Protein 1BEC (pdb70)

B-factor: mean 23.89, std 14.7, range [2.01, 88.19]

Solvent-accessible surface area: 12469 Å² total; per-residue (Å²): 76,14,72,11,69,46,121,29,40,1,9,58,64,38,30,142,4,64,0,23,0,78,5,115,47,120,46,87,24,0,0,0,4,23,66,21,119,86,112,42,59,68,10,0,14,15,0,102,12,61,66,50,53,66,152,13,100,44,26,130,56,17,123,19,47,5,91,38,43,83,48,0,8,0,31,0,70,133,0,56,75,83,11,54,12,54,0,48,0,0,0,8,13,30,109,48,39,119,108,98,13,113,82,7,66,4,1,64,1,13,6,7,112,46,15,129,32,7,63,37,11,138,17,28,38,104,114,40,51,62,98,153,76,122,107,173,86,40,13,25,4,28,0,51,0,101,20,0,19,1,56,1,16,75,28,23,1,71,23,81,62,60,76,35,145,98,41,45,61,58,38,137,115,17,58,74,77,65,85,112,15,46,27,11,14,0,65,1,42,39,73,67,112,68,22,56,54,74,202,9,33,0,63,0,31,0,56,6,46,17,36,43,114,96,17,192,35,48,172,80,48,125,87,36,110,59,123,59,33,44,15,94,32,155,10,45,87,135

Nearest PDB structures (foldseek):
  1bec-assembly1_A  TM=1.004E+00  e=8.742E-50  Mus musculus
  7r7z-assembly1_B  TM=9.079E-01  e=3.222E-35  Homo sapiens
  4grm-assembly2_D  TM=8.931E-01  e=2.586E-34  Homo sapiens
  8rym-assembly1_E  TM=8.560E-01  e=1.507E-33  Homo sapiens
  7na5-assembly1_E  TM=8.762E-01  e=2.843E-32  Mus musculus

Radius of gyration: 21.26 Å; Cα contacts (8 Å, |Δi|>4): 596; chains: 1; bounding box: 52×34×63 Å

CATH classification: 2.60.40.10 (+1 more: 2.60.40.10)

Sequence (238 aa):
AVTQSPRNKVAVTGGKVTLSCQQTNNHNNMYWYRQDTGHGLRLIHYSYGAGSTEKGDIPDGYKASRPSQEQFSLILELATPSQTSVYFCASGGGRGSYAEQFFGPGTRLTVLEDLRQVTPPKVSLFEPSKAEIANKQKATLVCLARGFFPDHVELSWWVNGKEVHSGVSTDPQAYKESNYSYCLSSRLRVSATFWHNPRNHFRCQVQFHGLSEEDKWPEGSPKPVTQNISAEAWGRAD

Structure (mmCIF, N/CA/C/O backbone):
data_1BEC
#
_entry.id   1BEC
#
_cell.length_a   100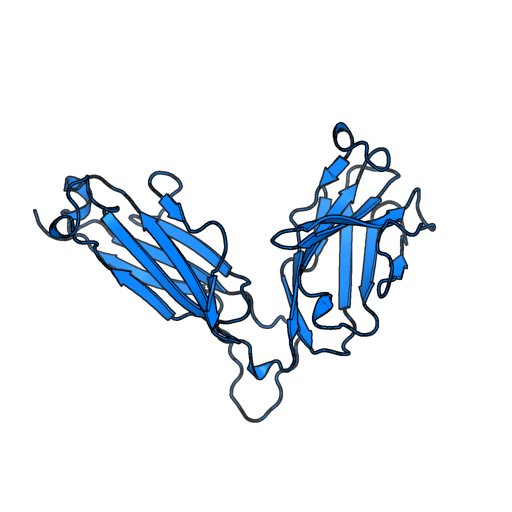.600
_cell.length_b   36.600
_cell.length_c   71.500
_cell.angle_alpha   90.00
_cell.angle_beta   113.40
_cell.angle_gamma   90.00
#
_symmetry.space_group_name_H-M   'C 1 2 1'
#
loop_
_entity.id
_entity.type
_entity.pdbx_description
1 polymer '14.3.D T CELL ANTIGEN RECEPTOR'
2 water water
#
loop_
_atom_site.group_PDB
_atom_site.id
_atom_site.type_symbol
_atom_site.label_atom_id
_atom_site.label_alt_id
_atom_site.label_comp_id
_atom_site.label_asym_id
_atom_site.label_entity_id
_atom_site.label_seq_id
_atom_site.pdbx_PDB_ins_code
_atom_site.Cartn_x
_atom_site.Cartn_y
_atom_site.Cartn_z
_atom_site.occupancy
_atom_site.B_iso_or_equiv
_atom_site.auth_seq_id
_atom_site.auth_comp_id
_atom_site.auth_asym_id
_atom_site.auth_atom_id
_atom_site.pdbx_PDB_model_num
ATOM 1 N N . ALA A 1 1 ? 45.404 14.871 32.677 1.00 18.23 3 ALA A N 1
ATOM 2 C CA . ALA A 1 1 ? 45.576 13.848 31.644 1.00 16.75 3 ALA A CA 1
ATOM 3 C C . ALA A 1 1 ? 46.261 12.605 32.203 1.00 14.92 3 ALA A C 1
ATOM 4 O O . ALA A 1 1 ? 46.920 12.627 33.243 1.00 18.02 3 ALA A O 1
ATOM 6 N N . VAL A 1 2 ? 46.087 11.550 31.440 1.00 16.44 4 VAL A N 1
ATOM 7 C CA . VAL A 1 2 ? 46.676 10.253 31.725 1.00 13.91 4 VAL A CA 1
ATOM 8 C C . VAL A 1 2 ? 47.288 9.835 30.386 1.00 16.82 4 VAL A C 1
ATOM 9 O O . VAL A 1 2 ? 46.554 9.836 29.408 1.00 18.55 4 VAL A O 1
ATOM 13 N N . THR A 1 3 ? 48.569 9.492 30.423 1.00 13.86 5 THR A N 1
ATOM 14 C CA . THR A 1 3 ? 49.309 9.062 29.266 1.00 16.49 5 THR A CA 1
ATOM 15 C C . THR A 1 3 ? 50.005 7.736 29.545 1.00 13.22 5 THR A C 1
ATOM 16 O O . THR A 1 3 ? 50.272 7.330 30.668 1.00 15.43 5 THR A O 1
ATOM 20 N N . GLN A 1 4 ? 50.242 7.007 28.474 1.00 13.04 6 GLN A N 1
ATOM 21 C CA . GLN A 1 4 ? 50.852 5.701 28.450 1.00 10.21 6 GLN A CA 1
ATOM 22 C C . GLN A 1 4 ? 51.967 5.654 27.415 1.00 9.38 6 GLN A C 1
ATOM 23 O O . GLN A 1 4 ? 51.813 6.215 26.330 1.00 12.19 6 GLN A O 1
ATOM 29 N N . SER A 1 5 ? 53.002 4.933 27.788 1.00 6.69 7 SER A N 1
ATOM 30 C CA . SER A 1 5 ? 54.176 4.745 26.950 1.00 9.98 7 SER A CA 1
ATOM 31 C C . SER A 1 5 ? 54.673 3.316 27.251 1.00 14.02 7 SER A C 1
ATOM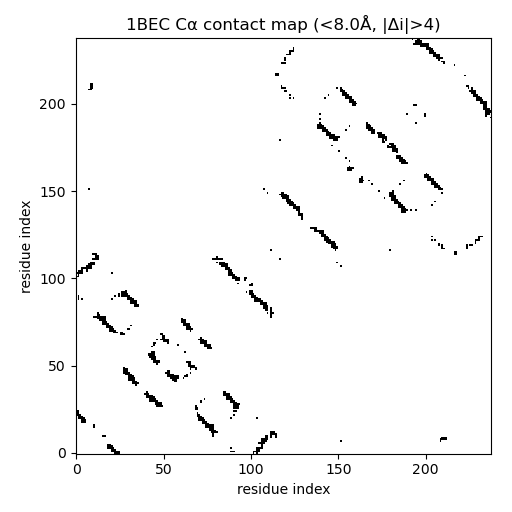 32 O O . SER A 1 5 ? 54.856 3.087 28.476 1.00 17.37 7 SER A O 1
ATOM 35 N N . PRO A 1 6 ? 54.863 2.514 26.221 1.00 15.21 8 PRO A N 1
ATOM 36 C CA . PRO A 1 6 ? 54.645 2.827 24.812 1.00 10.97 8 PRO A CA 1
ATOM 37 C C . PRO A 1 6 ? 53.167 2.698 24.515 1.00 12.98 8 PRO A C 1
ATOM 38 O O . PRO A 1 6 ? 52.450 2.289 25.436 1.00 14.29 8 PRO A O 1
ATOM 42 N N . ARG A 1 7 ? 52.696 3.048 23.347 1.00 14.30 9 ARG A N 1
ATOM 43 C CA . ARG A 1 7 ? 51.309 2.915 22.895 1.00 11.81 9 ARG A CA 1
ATOM 44 C C . ARG A 1 7 ? 51.183 1.576 22.201 1.00 13.27 9 ARG A C 1
ATOM 45 O O . ARG A 1 7 ? 50.098 0.983 22.188 1.00 12.24 9 ARG A O 1
ATOM 53 N N . ASN A 1 8 ? 52.286 1.072 21.663 1.00 10.80 10 ASN A N 1
ATOM 54 C CA . ASN A 1 8 ? 52.245 -0.232 20.967 1.00 11.81 10 ASN A CA 1
ATOM 55 C C . ASN A 1 8 ? 53.562 -0.944 21.141 1.00 9.64 10 ASN A C 1
ATOM 56 O O . ASN A 1 8 ? 54.532 -0.241 20.939 1.00 11.66 10 ASN A O 1
ATOM 61 N N . LYS A 1 9 ? 53.555 -2.217 21.400 1.00 7.30 11 LYS A N 1
ATOM 62 C CA . LYS A 1 9 ? 54.821 -2.922 21.612 1.00 8.07 11 LYS A CA 1
ATOM 63 C C . LYS A 1 9 ? 54.733 -4.385 21.264 1.00 8.62 11 LYS A C 1
ATOM 64 O O . LYS A 1 9 ? 53.756 -5.031 21.624 1.00 9.12 11 LYS A O 1
ATOM 70 N N . VAL A 1 10 ? 55.795 -4.842 20.594 1.00 11.97 12 VAL A N 1
ATOM 71 C CA . VAL A 1 10 ? 55.930 -6.242 20.303 1.00 12.26 12 VAL A CA 1
ATOM 72 C C . VAL A 1 10 ? 57.142 -6.662 21.150 1.00 13.46 12 VAL A C 1
ATOM 73 O O . VAL A 1 10 ? 58.117 -5.930 21.225 1.00 17.89 12 VAL A O 1
ATOM 77 N N . ALA A 1 11 ? 57.003 -7.776 21.812 1.00 14.38 13 ALA A N 1
ATOM 78 C CA . ALA A 1 11 ? 57.954 -8.458 22.668 1.00 10.73 13 ALA A CA 1
ATOM 79 C C . ALA A 1 11 ? 58.009 -9.943 22.303 1.00 10.90 13 ALA A C 1
ATOM 80 O O . ALA A 1 11 ? 57.066 -10.569 21.744 1.00 10.03 13 ALA A O 1
ATOM 82 N N . VAL A 1 12 ? 59.211 -10.530 22.549 1.00 9.83 14 VAL A N 1
ATOM 83 C CA . VAL A 1 12 ? 59.418 -11.922 22.273 1.00 7.62 14 VAL A CA 1
ATOM 84 C C . VAL A 1 12 ? 59.227 -12.614 23.615 1.00 10.15 14 VAL A C 1
ATOM 85 O O . VAL A 1 12 ? 59.601 -12.072 24.691 1.00 12.23 14 VAL A O 1
ATOM 89 N N . THR A 1 13 ? 58.642 -13.797 23.509 1.00 11.32 15 THR A N 1
ATOM 90 C CA . THR A 1 13 ? 58.443 -14.550 24.776 1.00 12.56 15 THR A CA 1
ATOM 91 C C . THR A 1 13 ? 59.716 -14.653 25.616 1.00 12.71 15 THR A C 1
ATOM 92 O O . THR A 1 13 ? 60.735 -15.051 25.026 1.00 11.29 15 THR A O 1
ATOM 96 N N . GLY A 1 14 ? 59.598 -14.371 26.901 1.00 11.72 16 GLY A N 1
ATOM 97 C CA . GLY A 1 14 ? 60.685 -14.463 27.853 1.00 7.70 16 GLY A CA 1
ATOM 98 C C . GLY A 1 14 ? 61.385 -13.153 28.068 1.00 11.58 16 GLY A C 1
ATOM 99 O O . GLY A 1 14 ? 62.172 -12.993 29.023 1.00 15.11 16 GLY A O 1
ATOM 100 N N . GLY A 1 15 ? 61.047 -12.177 27.207 1.00 12.18 17 GLY A N 1
ATOM 101 C CA . GLY A 1 15 ? 61.640 -10.839 27.346 1.00 10.63 17 GLY A CA 1
ATOM 102 C C . GLY A 1 15 ? 60.940 -10.064 28.479 1.00 12.18 17 GLY A C 1
ATOM 103 O O . GLY A 1 15 ? 59.891 -10.417 29.011 1.00 12.93 17 GLY A O 1
ATOM 104 N N . LYS A 1 16 ? 61.619 -8.994 28.830 1.00 11.23 18 LYS A N 1
ATOM 105 C CA . LYS A 1 16 ? 61.169 -8.071 29.891 1.00 11.17 18 LYS A CA 1
ATOM 106 C C . LYS A 1 16 ? 60.442 -6.913 29.225 1.00 11.82 18 LYS A C 1
ATOM 107 O O . LYS A 1 16 ? 60.836 -6.456 28.140 1.00 14.36 18 LYS A O 1
ATOM 113 N N . VAL A 1 17 ? 59.330 -6.482 29.804 1.00 11.00 19 VAL A N 1
ATOM 114 C CA . VAL A 1 17 ? 58.543 -5.363 29.261 1.00 12.92 19 VAL A CA 1
ATOM 115 C C . VAL A 1 17 ? 58.125 -4.435 30.397 1.00 9.87 19 VAL A C 1
ATOM 116 O O . VAL A 1 17 ? 57.705 -4.980 31.422 1.00 11.09 19 VAL A O 1
ATOM 120 N N . THR A 1 18 ? 58.293 -3.139 30.278 1.00 5.43 20 THR A N 1
ATOM 121 C CA . THR A 1 18 ? 57.856 -2.127 31.194 1.00 9.64 20 THR A CA 1
ATOM 122 C C . THR A 1 18 ? 56.857 -1.223 30.486 1.00 9.64 20 THR A C 1
ATOM 123 O O . THR A 1 18 ? 57.178 -0.727 29.421 1.00 12.10 20 THR A O 1
ATOM 127 N N . LEU A 1 19 ? 55.680 -1.049 31.081 1.00 8.56 21 LEU A N 1
ATOM 128 C CA . LEU A 1 19 ? 54.603 -0.149 30.596 1.00 8.66 21 LEU A CA 1
ATOM 129 C C . LEU A 1 19 ? 54.494 0.991 31.586 1.00 7.62 21 LEU A C 1
ATOM 130 O O . LEU A 1 19 ? 54.302 0.687 32.770 1.00 10.51 21 LEU A O 1
ATOM 135 N N . SER A 1 20 ? 54.665 2.235 31.194 1.00 8.36 22 SER A N 1
ATOM 136 C CA . SER A 1 20 ? 54.592 3.319 32.126 1.00 11.16 22 SER A CA 1
ATOM 137 C C . SER A 1 20 ? 53.303 4.140 31.877 1.00 13.09 22 SER A C 1
ATOM 138 O O . SER A 1 20 ? 52.926 4.152 30.711 1.00 20.15 22 SER A O 1
ATOM 141 N N . CYS A 1 21 ? 52.812 4.687 32.959 1.00 10.61 23 CYS A N 1
ATOM 142 C CA . CYS A 1 21 ? 51.602 5.499 32.955 1.00 6.47 23 CYS A CA 1
ATOM 143 C C . CYS A 1 21 ? 51.941 6.766 33.696 1.00 10.60 23 CYS A C 1
ATOM 144 O O . CYS A 1 21 ? 52.467 6.625 34.819 1.00 15.54 23 CYS A O 1
ATOM 147 N N . GLN A 1 22 ? 51.657 7.911 33.167 1.00 12.57 24 GLN A N 1
ATOM 148 C CA . GLN A 1 22 ? 51.926 9.189 33.828 1.00 9.43 24 GLN A CA 1
ATOM 149 C C . GLN A 1 22 ? 50.618 9.956 33.925 1.00 15.69 24 GLN A C 1
ATOM 150 O O . GLN A 1 22 ? 49.820 9.880 32.979 1.00 13.27 24 GLN A O 1
ATOM 156 N N . GLN A 1 23 ? 50.304 10.648 35.012 1.00 11.81 25 GLN A N 1
ATOM 157 C CA . GLN A 1 23 ? 49.052 11.426 35.054 1.00 14.12 25 GLN A CA 1
ATOM 158 C C . GLN A 1 23 ? 49.353 12.862 35.448 1.00 16.64 25 GLN A C 1
ATOM 159 O O . GLN A 1 23 ? 50.359 13.031 36.155 1.00 18.19 25 GLN A O 1
ATOM 165 N N . THR A 1 24 ? 48.578 13.831 35.096 1.00 18.76 26 THR A N 1
ATOM 166 C CA . THR A 1 24 ? 48.891 15.189 35.582 1.00 20.14 26 THR A CA 1
ATOM 167 C C . THR A 1 24 ? 47.746 15.573 36.503 1.00 21.73 26 THR A C 1
ATOM 168 O O . THR A 1 24 ? 47.678 16.760 36.751 1.00 27.77 26 THR A O 1
ATOM 172 N N . ASN A 1 25 ? 46.854 14.754 36.992 1.00 20.86 27 ASN A N 1
ATOM 173 C CA . ASN A 1 25 ? 45.705 15.050 37.814 1.00 15.94 27 ASN A CA 1
ATOM 174 C C . ASN A 1 25 ? 45.926 15.135 39.308 1.00 22.57 27 ASN A C 1
ATOM 175 O O . ASN A 1 25 ? 45.014 15.387 40.119 1.00 24.30 27 ASN A O 1
ATOM 180 N N . ASN A 1 26 ? 47.158 14.913 39.744 1.00 25.94 28 ASN A N 1
ATOM 181 C CA . ASN A 1 26 ? 47.503 14.934 41.155 1.00 22.21 28 ASN A CA 1
ATOM 182 C C . ASN A 1 26 ? 46.589 14.027 41.960 1.00 21.61 28 ASN A C 1
ATOM 183 O O . ASN A 1 26 ? 46.205 14.344 43.100 1.00 24.60 28 ASN A O 1
ATOM 188 N N . HIS A 1 27 ? 46.175 12.855 41.356 1.00 20.21 29 HIS A N 1
ATOM 189 C CA . HIS A 1 27 ? 45.329 11.870 42.013 1.00 14.99 29 HIS A CA 1
ATOM 190 C C . HIS A 1 27 ? 46.149 10.955 42.858 1.00 16.03 29 HIS A C 1
ATOM 191 O O . HIS A 1 27 ? 47.281 10.629 42.498 1.00 18.25 29 HIS A O 1
ATOM 198 N N . ASN A 1 28 ? 45.618 10.454 43.909 1.00 13.72 30 ASN A N 1
ATOM 199 C CA . ASN A 1 28 ? 46.344 9.500 44.758 1.00 14.04 30 ASN A CA 1
ATOM 200 C C . ASN A 1 28 ? 46.352 8.053 44.292 1.00 10.89 30 ASN A C 1
ATOM 201 O O . ASN A 1 28 ? 47.317 7.292 44.538 1.00 12.13 30 ASN A O 1
ATOM 206 N N . ASN A 1 29 ? 45.257 7.650 43.671 1.00 7.60 31 ASN A N 1
ATOM 207 C CA . ASN A 1 29 ? 45.108 6.296 43.202 1.00 8.37 31 ASN A CA 1
ATOM 208 C C . ASN A 1 29 ? 45.408 6.177 41.717 1.00 9.13 31 ASN A C 1
ATOM 209 O O . ASN A 1 29 ? 45.015 7.034 40.911 1.00 8.70 31 ASN A O 1
ATOM 214 N N . MET A 1 30 ? 46.118 5.093 41.466 1.00 7.50 32 MET A N 1
ATOM 215 C CA . MET A 1 30 ? 46.396 4.699 40.068 1.00 6.59 32 MET A CA 1
ATOM 216 C C . MET A 1 30 ? 46.086 3.200 39.896 1.00 4.75 32 MET A C 1
ATOM 217 O O . MET A 1 30 ? 46.081 2.435 40.859 1.00 9.85 32 MET A O 1
ATOM 222 N N . TYR A 1 31 ? 45.774 2.756 38.702 1.00 6.83 33 TYR A N 1
ATOM 223 C CA . TYR A 1 31 ? 45.380 1.399 38.345 1.00 7.15 33 TYR A CA 1
ATOM 224 C C . TYR A 1 31 ? 45.917 0.886 37.045 1.00 6.89 33 TYR A C 1
ATOM 225 O O . TYR A 1 31 ? 46.049 1.738 36.153 1.00 8.66 33 TYR A O 1
ATOM 234 N N . TRP A 1 32 ? 46.175 -0.410 36.948 1.00 6.27 34 TRP A N 1
ATOM 235 C CA . TRP A 1 32 ? 46.600 -1.009 35.669 1.00 9.48 34 TRP A CA 1
ATOM 236 C C . TRP A 1 32 ? 45.599 -2.141 35.401 1.00 7.97 34 TRP A C 1
ATOM 237 O O . TRP A 1 32 ? 45.444 -3.022 36.278 1.00 7.58 34 TRP A O 1
ATOM 248 N N . TYR A 1 33 ? 44.971 -2.052 34.248 1.00 4.89 35 TYR A N 1
ATOM 249 C CA . TYR A 1 33 ? 44.012 -3.053 33.798 1.00 6.36 35 TYR A CA 1
ATOM 250 C C . TYR A 1 33 ? 44.373 -3.623 32.416 1.00 6.77 35 TYR A C 1
ATOM 251 O O . TYR A 1 33 ? 45.068 -2.989 31.617 1.00 9.26 35 TYR A O 1
ATOM 260 N N . ARG A 1 34 ? 43.853 -4.809 32.099 1.00 6.66 36 ARG A N 1
ATOM 261 C CA . ARG A 1 34 ? 43.977 -5.386 30.794 1.00 4.96 36 ARG A CA 1
ATOM 262 C C . ARG A 1 34 ? 42.542 -5.688 30.277 1.00 10.91 36 ARG A C 1
ATOM 263 O O . ARG A 1 34 ? 41.626 -5.937 31.063 1.00 11.90 36 ARG A O 1
ATOM 271 N N . GLN A 1 35 ? 42.342 -5.602 29.001 1.00 9.38 37 GLN A N 1
ATOM 272 C CA . GLN A 1 35 ? 41.051 -5.872 28.350 1.00 13.26 37 GLN A CA 1
ATOM 273 C C . GLN A 1 35 ? 41.303 -6.899 27.225 1.00 19.76 37 GLN A C 1
ATOM 274 O O . GLN A 1 35 ? 42.073 -6.700 26.266 1.00 14.11 37 GLN A O 1
ATOM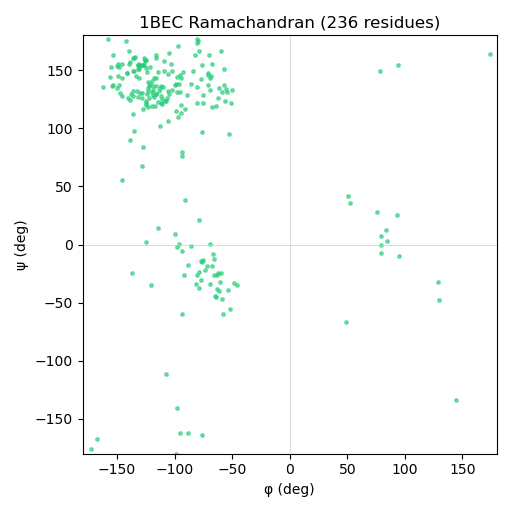 280 N N . ASP A 1 36 ? 40.663 -8.044 27.435 1.00 22.47 38 ASP A N 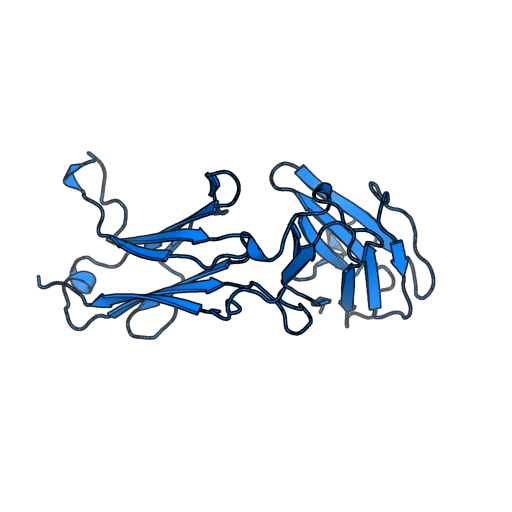1
ATOM 281 C CA . ASP A 1 36 ? 40.806 -9.145 26.473 1.00 23.60 38 ASP A CA 1
ATOM 282 C C . ASP A 1 36 ? 39.512 -9.256 25.659 1.00 27.27 38 ASP A C 1
ATOM 283 O O . ASP A 1 36 ? 38.421 -9.200 26.225 1.00 25.70 38 ASP A O 1
ATOM 288 N N . THR A 1 37 ? 39.747 -9.335 24.363 1.00 29.03 39 THR A N 1
ATOM 289 C CA . THR A 1 37 ? 38.688 -9.437 23.366 1.00 33.21 39 THR A CA 1
ATOM 290 C C . THR A 1 37 ? 37.785 -10.595 23.751 1.00 32.11 39 THR A C 1
ATOM 291 O O . THR A 1 37 ? 38.058 -11.755 23.477 1.00 30.04 39 THR A O 1
ATOM 295 N N . GLY A 1 38 ? 36.710 -10.300 24.448 1.00 36.20 40 GLY A N 1
ATOM 296 C CA . GLY A 1 38 ? 35.761 -11.332 24.876 1.00 38.53 40 GLY A CA 1
ATOM 297 C C . GLY A 1 38 ? 35.477 -11.191 26.356 1.00 35.72 40 GLY A C 1
ATOM 298 O 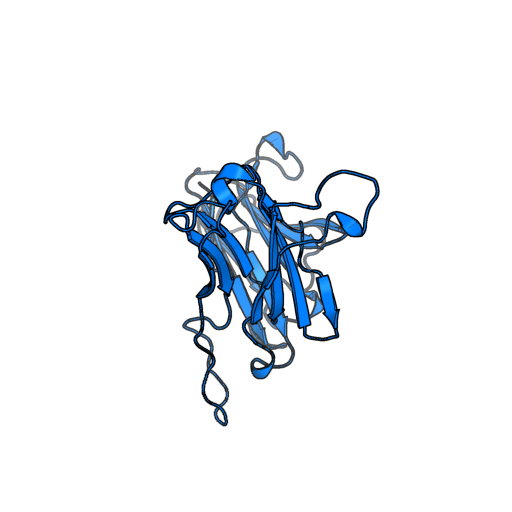O . GLY A 1 38 ? 34.306 -11.215 26.710 1.00 39.04 40 GLY A O 1
ATOM 299 N N . HIS A 1 39 ? 36.548 -11.058 27.102 1.00 37.88 41 HIS A N 1
ATOM 300 C CA . HIS A 1 39 ? 36.631 -10.867 28.530 1.00 33.46 41 HIS A CA 1
ATOM 301 C C . HIS A 1 39 ? 36.353 -9.387 28.885 1.00 27.85 41 HIS A C 1
ATOM 302 O O . HIS A 1 39 ? 36.271 -8.517 28.008 1.00 33.00 41 HIS A O 1
ATOM 309 N N . GLY A 1 40 ? 36.303 -9.091 30.175 1.00 12.29 42 GLY A N 1
ATOM 310 C CA . GLY A 1 40 ? 36.044 -7.707 30.521 1.00 15.13 42 GLY A CA 1
ATOM 311 C C . GLY A 1 40 ? 37.372 -7.016 30.752 1.00 7.75 42 GLY A C 1
ATOM 312 O O . GLY A 1 40 ? 38.438 -7.451 30.261 1.00 10.59 42 GLY A O 1
ATOM 313 N N . LEU A 1 41 ? 37.207 -5.912 31.410 1.00 7.36 43 LEU A N 1
ATOM 314 C CA . LEU A 1 41 ? 38.346 -5.065 31.842 1.00 10.09 43 LEU A CA 1
ATOM 315 C C . LEU A 1 41 ? 38.671 -5.605 33.221 1.00 7.53 43 LEU A C 1
ATOM 316 O O . LEU A 1 41 ? 37.840 -5.524 34.105 1.00 8.39 43 LEU A O 1
ATOM 321 N N . ARG A 1 42 ? 39.884 -6.162 33.417 1.00 8.42 44 ARG A N 1
ATOM 322 C CA . ARG A 1 42 ? 40.254 -6.761 34.695 1.00 3.99 44 ARG A CA 1
ATOM 323 C C . ARG A 1 42 ? 41.398 -5.985 35.309 1.00 9.01 44 ARG A C 1
ATOM 324 O O . ARG A 1 42 ? 42.215 -5.509 34.517 1.00 8.58 44 ARG A O 1
ATOM 332 N N . LEU A 1 43 ? 41.404 -5.832 36.612 1.00 8.20 45 LEU A N 1
ATOM 333 C CA . LEU A 1 43 ? 42.411 -5.099 37.326 1.00 7.06 45 LEU A CA 1
ATOM 334 C C . LEU A 1 43 ? 43.575 -6.017 37.720 1.00 10.93 45 LEU A C 1
ATOM 335 O O . LEU A 1 43 ? 43.335 -7.063 38.328 1.00 11.27 45 LEU A O 1
ATOM 340 N N . ILE A 1 44 ? 44.760 -5.545 37.366 1.00 10.94 46 ILE A N 1
ATOM 341 C CA . ILE A 1 44 ? 46.009 -6.305 37.581 1.00 7.88 46 ILE A CA 1
ATOM 342 C C . ILE A 1 44 ? 46.631 -5.894 38.917 1.00 8.97 46 ILE A C 1
ATOM 343 O O . ILE A 1 44 ? 46.772 -6.748 39.794 1.00 11.18 46 ILE A O 1
ATOM 348 N N . HIS A 1 45 ? 46.963 -4.643 39.082 1.00 6.09 47 HIS A N 1
ATOM 349 C CA . HIS A 1 45 ? 47.548 -3.983 40.210 1.00 7.69 47 HIS A CA 1
ATOM 350 C C . HIS A 1 45 ? 47.039 -2.542 40.269 1.00 8.97 47 HIS A C 1
ATOM 351 O O . HIS A 1 45 ? 46.625 -1.885 39.308 1.00 10.08 47 HIS A O 1
ATOM 358 N N . TYR A 1 46 ? 47.038 -2.057 41.501 1.00 6.35 48 TYR A N 1
ATOM 359 C CA . TYR A 1 46 ? 46.677 -0.681 41.795 1.00 8.22 48 TYR A CA 1
ATOM 360 C C . TYR A 1 46 ? 47.586 -0.167 42.932 1.00 10.10 48 TYR A C 1
ATOM 361 O O . TYR A 1 46 ? 48.413 -0.887 43.506 1.00 9.23 48 TYR A O 1
ATOM 370 N N . SER A 1 47 ? 47.402 1.111 43.197 1.00 9.41 49 SER A N 1
ATOM 371 C CA . SER A 1 47 ? 48.101 1.896 44.158 1.00 11.76 49 SER A CA 1
ATOM 372 C C . SER A 1 47 ? 47.304 3.020 44.761 1.00 13.27 49 SER A C 1
ATOM 373 O O . SER A 1 47 ? 46.687 3.818 44.064 1.00 11.55 49 SER A O 1
ATOM 376 N N . TYR A 1 48 ? 47.454 3.092 46.099 1.00 16.01 50 TYR A N 1
ATOM 377 C CA . TYR A 1 48 ? 46.796 4.115 46.887 1.00 17.02 50 TYR A CA 1
ATOM 378 C C . TYR A 1 48 ? 47.667 5.341 47.113 1.00 13.93 50 TYR A C 1
ATOM 379 O O . TYR A 1 48 ? 47.196 6.295 47.722 1.00 13.29 50 TYR A O 1
ATOM 388 N N . GLY A 1 49 ? 48.895 5.230 46.658 1.00 14.59 51 GLY A N 1
ATOM 389 C CA . GLY A 1 49 ? 49.782 6.399 46.956 1.00 15.25 51 GLY A CA 1
ATOM 390 C C . GLY A 1 49 ? 51.208 6.137 46.543 1.00 10.73 51 GLY A C 1
ATOM 391 O O . GLY A 1 49 ? 51.546 4.991 46.241 1.00 11.56 51 GLY A O 1
ATOM 392 N N . ALA A 1 50 ? 51.932 7.239 46.480 1.00 12.30 52 ALA A N 1
ATOM 393 C CA . ALA A 1 50 ? 53.328 7.180 46.050 1.00 15.19 52 ALA A CA 1
ATOM 394 C C . ALA A 1 50 ? 54.065 6.171 46.930 1.00 19.02 52 ALA A C 1
ATOM 395 O O . ALA A 1 50 ? 53.907 6.226 48.155 1.00 18.83 52 ALA A O 1
ATOM 397 N N . GLY A 1 51 ? 54.788 5.285 46.273 1.00 16.43 53 GLY A N 1
ATOM 398 C CA . GLY A 1 51 ? 55.535 4.304 47.053 1.00 20.66 53 GLY A CA 1
ATOM 399 C C . GLY A 1 51 ? 54.784 3.072 47.496 1.00 22.14 53 GLY A C 1
ATOM 400 O O . GLY A 1 51 ? 55.474 2.300 48.227 1.00 26.86 53 GLY A O 1
ATOM 401 N N . SER A 1 52 ? 53.528 2.843 47.154 1.00 18.17 54 SER A N 1
ATOM 402 C CA . SER A 1 52 ? 52.913 1.577 47.624 1.00 16.52 54 SER A CA 1
ATOM 403 C C . SER A 1 52 ? 52.082 1.047 46.447 1.00 14.74 54 SER A C 1
ATOM 404 O O . SER A 1 52 ? 51.748 1.847 45.586 1.00 16.60 54 SER A O 1
ATOM 407 N N . THR A 1 53 ? 51.862 -0.232 46.485 1.00 15.98 55 THR A N 1
ATOM 408 C CA . THR A 1 53 ? 51.088 -0.902 45.437 1.00 16.15 55 THR A CA 1
ATOM 409 C C . THR A 1 53 ? 50.302 -2.042 46.080 1.00 18.74 55 THR A C 1
ATOM 410 O O . THR A 1 53 ? 50.749 -2.511 47.138 1.00 20.62 55 THR A O 1
ATOM 414 N N . GLU A 1 54 ? 49.203 -2.431 45.442 1.00 13.00 56 GLU A N 1
ATOM 415 C CA . GLU A 1 54 ? 48.414 -3.556 45.936 1.00 15.37 56 GLU A CA 1
ATOM 416 C C . GLU A 1 54 ? 48.026 -4.437 44.725 1.00 14.18 56 GLU A C 1
ATOM 417 O O . GLU A 1 54 ? 47.891 -3.955 43.614 1.00 12.56 56 GLU A O 1
ATOM 423 N N . LYS A 1 55 ? 47.898 -5.719 45.030 1.00 16.60 57 LYS A N 1
ATOM 424 C CA . LYS A 1 55 ? 47.502 -6.709 44.053 1.00 13.23 57 LYS A CA 1
ATOM 425 C C . LYS A 1 55 ? 46.022 -6.487 43.715 1.00 16.10 57 LYS A C 1
ATOM 426 O O . LYS A 1 55 ? 45.192 -6.235 44.588 1.00 16.89 57 LYS A O 1
ATOM 432 N N . GLY A 1 56 ? 45.663 -6.565 42.458 1.00 16.62 58 GLY A N 1
ATOM 433 C CA . GLY A 1 56 ? 44.258 -6.423 42.047 1.00 14.91 58 GLY A CA 1
ATOM 434 C C . GLY A 1 56 ? 43.704 -7.864 41.868 1.00 18.49 58 GLY A C 1
ATOM 435 O O . GLY A 1 56 ? 44.065 -8.732 42.679 1.00 17.80 58 GLY A O 1
ATOM 436 N N . ASP A 1 57 ? 42.884 -8.097 40.852 1.00 14.16 59 ASP A N 1
ATOM 437 C CA . ASP A 1 57 ? 42.272 -9.392 40.625 1.00 14.88 59 ASP A CA 1
ATOM 438 C C . ASP A 1 57 ? 43.134 -10.455 39.987 1.00 15.86 59 ASP A C 1
ATOM 439 O O . ASP A 1 57 ? 43.024 -11.644 40.369 1.00 19.76 59 ASP A O 1
ATOM 444 N N . ILE A 1 58 ? 43.977 -10.044 39.047 1.00 13.41 60 ILE A N 1
ATOM 445 C CA . ILE A 1 58 ? 44.883 -10.948 38.342 1.00 12.89 60 ILE A CA 1
ATOM 446 C C . ILE A 1 58 ? 46.321 -10.488 38.363 1.00 13.41 60 ILE A C 1
ATOM 447 O O . ILE A 1 58 ? 46.852 -10.117 37.314 1.00 15.23 60 ILE A O 1
ATOM 452 N N . PRO A 1 59 ? 46.988 -10.475 39.503 1.00 15.57 61 PRO A N 1
ATOM 453 C CA . PRO A 1 59 ? 48.368 -9.992 39.611 1.00 14.98 61 PRO A CA 1
ATOM 454 C C . PRO A 1 59 ? 49.441 -10.911 39.036 1.00 18.78 61 PRO A C 1
ATOM 455 O O . PRO A 1 59 ? 50.545 -10.404 38.710 1.00 16.90 61 PRO A O 1
ATOM 459 N N . ASP A 1 60 ? 49.123 -12.206 38.916 1.00 16.23 62 ASP A N 1
ATOM 460 C CA . ASP A 1 60 ? 50.103 -13.185 38.456 1.00 16.32 62 ASP A CA 1
ATOM 461 C C . ASP A 1 60 ? 50.823 -12.849 37.176 1.00 15.30 62 ASP A C 1
ATOM 462 O O . ASP A 1 60 ? 50.188 -12.617 36.182 1.00 15.60 62 ASP A O 1
ATOM 467 N N . GLY A 1 61 ? 52.133 -12.806 37.342 1.00 15.20 63 GLY A N 1
ATOM 468 C CA . GLY A 1 61 ? 53.098 -12.519 36.308 1.00 12.55 63 GLY A CA 1
ATOM 469 C C . GLY A 1 61 ? 53.352 -11.069 36.025 1.00 10.07 63 GLY A C 1
ATOM 470 O O . GLY A 1 61 ? 53.979 -10.718 35.014 1.00 14.34 63 GLY A O 1
ATOM 471 N N . TYR A 1 62 ? 52.886 -10.250 36.887 1.00 7.50 65 TYR A N 1
ATOM 472 C CA . TYR A 1 62 ? 53.122 -8.840 36.738 1.00 8.76 65 TYR A CA 1
ATOM 473 C C . TYR A 1 62 ? 53.628 -8.251 38.054 1.00 10.86 65 TYR A C 1
ATOM 474 O O . TYR A 1 62 ? 53.267 -8.732 39.137 1.00 11.21 65 TYR A O 1
ATOM 483 N N . LYS A 1 63 ? 54.415 -7.190 37.933 1.00 11.48 66 LYS A N 1
ATOM 484 C CA . LYS A 1 63 ? 54.898 -6.453 39.147 1.00 12.16 66 LYS A CA 1
ATOM 485 C C . LYS A 1 63 ? 54.462 -5.019 38.853 1.00 8.81 66 LYS A C 1
ATOM 486 O O . LYS A 1 63 ? 54.206 -4.755 37.657 1.00 16.57 66 LYS A O 1
ATOM 492 N N . ALA A 1 64 ? 54.350 -4.235 39.866 1.00 9.55 67 ALA A N 1
ATOM 493 C CA . ALA A 1 64 ? 53.956 -2.839 39.749 1.00 12.10 67 ALA A CA 1
ATOM 494 C C . ALA A 1 64 ? 54.855 -1.972 40.628 1.00 10.47 67 ALA A C 1
ATOM 495 O O . ALA A 1 64 ? 55.318 -2.551 41.608 1.00 12.86 67 ALA A O 1
ATOM 497 N N . SER A 1 65 ? 55.087 -0.741 40.232 1.00 9.36 68 SER A N 1
ATOM 498 C CA . SER A 1 65 ? 55.884 0.137 41.069 1.00 13.74 68 SER A CA 1
ATOM 499 C C . SER A 1 65 ? 55.281 1.549 40.865 1.00 14.46 68 SER A C 1
ATOM 500 O O . SER A 1 65 ? 54.847 1.787 39.751 1.00 10.62 68 SER A O 1
ATOM 503 N N . ARG A 1 66 ? 55.294 2.276 41.990 1.00 10.38 69 ARG A N 1
ATOM 504 C CA . ARG A 1 66 ? 54.755 3.641 42.082 1.00 11.20 69 ARG A CA 1
ATOM 505 C C . ARG A 1 66 ? 55.875 4.490 42.679 1.00 10.24 69 ARG A C 1
ATOM 506 O O . ARG A 1 66 ? 55.911 4.714 43.894 1.00 12.91 69 ARG A O 1
ATOM 514 N N . PRO A 1 67 ? 56.775 4.932 41.807 1.00 13.30 70 PRO A N 1
ATOM 515 C CA . PRO A 1 67 ? 57.936 5.684 42.285 1.00 10.64 70 PRO A CA 1
ATOM 516 C C . PRO A 1 67 ? 57.612 7.102 42.636 1.00 13.20 70 PRO A C 1
ATOM 517 O O . PRO A 1 67 ? 58.473 7.721 43.285 1.00 14.91 70 PRO A O 1
ATOM 521 N N . SER A 1 68 ? 56.469 7.651 42.252 1.00 11.75 71 SER A N 1
ATOM 522 C CA . SER A 1 68 ? 56.141 9.026 42.590 1.00 10.51 71 SER A CA 1
ATOM 523 C C . SER A 1 68 ? 54.627 9.109 42.503 1.00 12.80 71 SER A C 1
ATOM 524 O O . SER A 1 68 ? 54.049 8.097 42.105 1.00 12.25 71 SER A O 1
ATOM 527 N N . GLN A 1 69 ? 54.089 10.254 42.824 1.00 11.68 72 GLN A N 1
ATOM 528 C CA . GLN A 1 69 ? 52.658 10.456 42.717 1.00 12.70 72 GLN A CA 1
ATOM 529 C C . GLN A 1 69 ? 52.177 10.338 41.262 1.00 10.32 72 GLN A C 1
ATOM 530 O O . GLN A 1 69 ? 51.108 9.775 41.017 1.00 12.18 72 GLN A O 1
ATOM 536 N N . GLU A 1 70 ? 52.934 10.832 40.297 1.00 10.12 73 GLU A N 1
ATOM 537 C CA . GLU A 1 70 ? 52.628 10.888 38.898 1.00 13.53 73 GLU A CA 1
ATOM 538 C C . GLU A 1 70 ? 52.751 9.631 38.022 1.00 14.29 73 GLU A C 1
ATOM 539 O O . GLU A 1 70 ? 52.046 9.559 37.023 1.00 14.08 73 GLU A O 1
ATOM 545 N N . GLN A 1 71 ? 53.681 8.765 38.416 1.00 14.83 74 GLN A N 1
ATOM 546 C CA . GLN A 1 71 ? 53.989 7.550 37.676 1.00 13.70 74 GLN A CA 1
ATOM 547 C C . GLN A 1 71 ? 53.605 6.213 38.283 1.00 16.37 74 GLN A C 1
ATOM 548 O O . GLN A 1 71 ? 53.852 5.989 39.489 1.00 13.10 74 GLN A O 1
ATOM 554 N N . PHE A 1 72 ? 53.040 5.356 37.425 1.00 12.81 75 PHE A N 1
ATOM 555 C CA . PHE A 1 72 ? 52.635 4.009 37.839 1.00 12.47 75 PHE A CA 1
ATOM 556 C C . PHE A 1 72 ? 53.086 3.033 36.744 1.00 13.50 75 PHE A C 1
ATOM 557 O O . PHE A 1 72 ? 52.558 3.109 35.626 1.00 11.86 75 PHE A O 1
ATOM 565 N N . SER A 1 73 ? 54.053 2.179 37.061 1.00 11.22 76 SER A N 1
ATOM 566 C CA . SER A 1 73 ? 54.572 1.227 36.093 1.00 12.71 76 SER A CA 1
ATOM 567 C C . SER A 1 73 ? 54.141 -0.213 36.301 1.00 8.37 76 SER A C 1
ATOM 568 O O . SER A 1 73 ? 53.942 -0.650 37.424 1.00 8.84 76 SER A O 1
ATOM 571 N N . LEU A 1 74 ? 53.992 -0.886 35.178 1.00 6.57 77 LEU A N 1
ATOM 572 C CA . LEU A 1 74 ? 53.629 -2.295 35.115 1.00 8.22 77 LEU A CA 1
ATOM 573 C C . LEU A 1 74 ? 54.831 -3.036 34.517 1.00 9.38 77 LEU A C 1
ATOM 574 O O . LEU A 1 74 ? 55.247 -2.703 33.397 1.00 7.05 77 LEU A O 1
ATOM 579 N N . ILE A 1 75 ? 55.358 -3.995 35.229 1.00 6.98 78 ILE A N 1
ATOM 580 C CA . ILE A 1 75 ? 56.522 -4.744 34.778 1.00 11.13 78 ILE A CA 1
ATOM 581 C C . ILE A 1 75 ? 56.257 -6.218 34.544 1.00 9.78 78 ILE A C 1
ATOM 582 O O . ILE A 1 75 ? 55.695 -6.825 35.445 1.00 13.43 78 ILE A O 1
ATOM 587 N N . LEU A 1 76 ? 56.639 -6.714 33.390 1.00 10.90 79 LEU A N 1
ATOM 588 C CA . LEU A 1 76 ? 56.470 -8.116 32.964 1.00 10.25 79 LEU A CA 1
ATOM 589 C C . LEU A 1 76 ? 57.926 -8.643 32.901 1.00 13.46 79 LEU A C 1
ATOM 590 O O . LEU A 1 76 ? 58.647 -8.311 31.956 1.00 10.87 79 LEU A O 1
ATOM 595 N N . GLU A 1 77 ? 58.281 -9.379 33.929 1.00 13.84 80 GLU A N 1
ATOM 596 C CA . GLU A 1 77 ? 59.618 -9.946 34.017 1.00 19.59 80 GLU A CA 1
ATOM 597 C C . GLU A 1 77 ? 59.923 -10.963 32.918 1.00 20.04 80 GLU A C 1
ATOM 598 O O . GLU A 1 77 ? 61.031 -10.862 32.359 1.00 26.90 80 GLU A O 1
ATOM 604 N N . LEU A 1 78 ? 59.039 -11.881 32.618 1.00 14.17 81 LEU A N 1
ATOM 605 C CA . LEU A 1 78 ? 59.317 -12.869 31.573 1.00 18.69 81 LEU A CA 1
ATOM 606 C C . LEU A 1 78 ? 57.985 -13.004 30.804 1.00 16.38 81 LEU A C 1
ATOM 607 O O . LEU A 1 78 ? 57.112 -13.759 31.197 1.00 18.11 81 LEU A O 1
ATOM 612 N N . ALA A 1 79 ? 57.893 -12.161 29.805 1.00 15.83 82 ALA A N 1
ATOM 613 C CA . ALA A 1 79 ? 56.662 -12.081 29.018 1.00 13.76 82 ALA A CA 1
ATOM 614 C C . ALA A 1 79 ? 56.246 -13.383 28.407 1.00 15.31 82 ALA A C 1
ATOM 615 O O . ALA A 1 79 ? 57.096 -14.109 27.888 1.00 14.94 82 ALA A O 1
ATOM 617 N N . THR A 1 80 ? 54.957 -13.702 28.458 1.00 11.78 83 THR A N 1
ATOM 618 C CA . THR A 1 80 ? 54.349 -14.890 27.893 1.00 12.46 83 THR A CA 1
ATOM 619 C C . THR A 1 80 ? 53.196 -14.493 26.943 1.00 12.54 83 THR A C 1
ATOM 620 O O . THR A 1 80 ? 52.592 -13.450 27.198 1.00 9.98 83 THR A O 1
ATOM 624 N N . PRO A 1 81 ? 52.954 -15.363 25.956 1.00 14.04 84 PRO A N 1
ATOM 625 C CA . PRO A 1 81 ? 51.902 -15.149 24.981 1.00 12.82 84 PRO A CA 1
ATOM 626 C C . PRO A 1 81 ? 50.563 -14.773 25.608 1.00 13.99 84 PRO A C 1
ATOM 627 O O . PRO A 1 81 ? 49.771 -13.996 25.071 1.00 13.78 84 PRO A O 1
ATOM 631 N N . SER A 1 82 ? 50.271 -15.292 26.787 1.00 11.00 85 SER A N 1
ATOM 632 C CA . SER A 1 82 ? 49.075 -15.079 27.534 1.00 12.16 85 SER A CA 1
ATOM 633 C C . SER A 1 82 ? 48.922 -13.622 28.008 1.00 15.48 85 SER A C 1
ATOM 634 O O . SER A 1 82 ? 47.811 -13.217 28.394 1.00 15.45 85 SER A O 1
ATOM 637 N N . GLN A 1 83 ? 49.993 -12.856 27.890 1.00 15.15 86 GLN A N 1
ATOM 638 C CA . GLN A 1 83 ? 50.028 -11.440 28.305 1.00 11.91 86 GLN A CA 1
ATOM 639 C C . GLN A 1 83 ? 49.762 -10.542 27.115 1.00 10.04 86 GLN A C 1
ATOM 640 O O . GLN A 1 83 ? 49.694 -9.331 27.252 1.00 10.38 86 GLN A O 1
ATOM 646 N N . THR A 1 84 ? 49.546 -11.179 25.957 1.00 11.86 87 THR A N 1
ATOM 647 C CA . THR A 1 84 ? 49.146 -10.384 24.762 1.00 11.26 87 THR A CA 1
ATOM 648 C C . THR A 1 84 ? 47.763 -9.763 25.101 1.00 11.44 87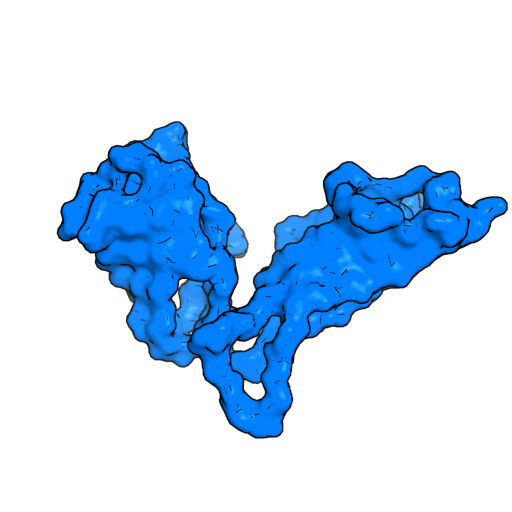 THR A C 1
ATOM 649 O O . THR A 1 84 ? 46.864 -10.559 25.407 1.00 11.69 87 THR A O 1
ATOM 653 N N . SER A 1 85 ? 47.600 -8.440 25.125 1.00 7.95 88 SER A N 1
ATOM 654 C CA . SER A 1 85 ? 46.341 -7.806 25.506 1.00 7.78 88 SER A CA 1
ATOM 655 C C . SER A 1 85 ? 46.424 -6.323 25.264 1.00 7.03 88 SER A C 1
ATOM 656 O O . SER A 1 85 ? 47.408 -5.947 24.628 1.00 10.82 88 SER A O 1
ATOM 659 N N . VAL A 1 86 ? 45.375 -5.596 25.637 1.00 7.71 89 VAL A N 1
ATOM 660 C CA . VAL A 1 86 ? 45.391 -4.126 25.482 1.00 6.71 89 VAL A CA 1
ATOM 661 C C . VAL A 1 86 ? 45.412 -3.665 26.921 1.00 6.95 89 VAL A C 1
ATOM 662 O O . VAL A 1 86 ? 44.543 -4.056 27.688 1.00 7.61 89 VAL A O 1
ATOM 666 N N . TYR A 1 87 ? 46.409 -2.910 27.324 1.00 6.30 90 TYR A N 1
ATOM 667 C CA . TYR A 1 87 ? 46.507 -2.460 28.712 1.00 8.41 90 TYR A CA 1
ATOM 668 C C . TYR A 1 87 ? 46.013 -1.030 28.935 1.00 8.95 90 TYR A C 1
ATOM 669 O O . TYR A 1 87 ? 46.257 -0.161 28.073 1.00 11.43 90 TYR A O 1
ATOM 678 N N . PHE A 1 88 ? 45.260 -0.812 30.015 1.00 6.92 91 PHE A N 1
ATOM 679 C CA . PHE A 1 88 ? 44.765 0.526 30.301 1.00 5.63 91 PHE A CA 1
ATOM 680 C C . PHE A 1 88 ? 45.215 0.993 31.686 1.00 7.47 91 PHE A C 1
ATOM 681 O O . PHE A 1 88 ? 45.130 0.162 32.596 1.00 9.44 91 PHE A O 1
ATOM 689 N N . CYS A 1 89 ? 45.691 2.215 31.812 1.00 8.12 92 CYS A N 1
ATOM 690 C CA . CYS A 1 89 ? 46.074 2.802 33.065 1.00 7.78 92 CYS A CA 1
ATOM 691 C C . CYS A 1 89 ? 44.879 3.753 33.370 1.00 11.69 92 CYS A C 1
ATOM 692 O O . CYS A 1 89 ? 44.204 4.170 32.426 1.00 10.72 92 CYS A O 1
ATOM 695 N N . ALA A 1 90 ? 44.686 4.039 34.636 1.00 8.74 93 ALA A N 1
ATOM 696 C CA . ALA A 1 90 ? 43.666 4.994 35.079 1.00 8.66 93 ALA A CA 1
ATOM 697 C C . ALA A 1 90 ? 44.168 5.640 36.359 1.00 7.36 93 ALA A C 1
ATOM 698 O O . ALA A 1 90 ? 44.925 4.997 37.036 1.00 10.92 93 ALA A O 1
ATOM 700 N N . SER A 1 91 ? 43.726 6.833 36.641 1.00 12.80 94 SER A N 1
ATOM 701 C CA . SER A 1 91 ? 44.031 7.561 37.826 1.00 8.77 94 SER A CA 1
ATOM 702 C C . SER A 1 91 ? 42.665 7.958 38.397 1.00 13.37 94 SER A C 1
ATOM 703 O O . SER A 1 91 ? 41.657 7.937 37.719 1.00 16.07 94 SER A O 1
ATOM 706 N N . GLY A 1 92 ? 42.731 8.281 39.680 1.00 17.67 95 GLY A N 1
ATOM 707 C CA . GLY A 1 92 ? 41.499 8.743 40.255 1.00 25.37 95 GLY A CA 1
ATOM 708 C C . GLY A 1 92 ? 41.135 8.423 41.675 1.00 31.76 95 GLY A C 1
ATOM 709 O O . GLY A 1 92 ? 41.961 8.600 42.560 1.00 24.46 95 GLY A O 1
ATOM 710 N N . GLY A 1 93 ? 39.849 8.014 41.606 1.00 35.88 96 GLY A N 1
ATOM 711 C CA . GLY A 1 93 ? 39.100 7.631 42.785 1.00 33.25 96 GLY A CA 1
ATOM 712 C C . GLY A 1 93 ? 39.254 6.165 43.124 1.00 30.05 96 GLY A C 1
ATOM 713 O O . GLY A 1 93 ? 40.184 5.509 42.667 1.00 37.68 96 GLY A O 1
ATOM 714 N N . GLY A 1 94 ? 38.351 5.685 43.930 1.00 27.61 97 GLY A N 1
ATOM 715 C CA . GLY A 1 94 ? 38.241 4.358 44.443 1.00 27.25 97 GLY A CA 1
ATOM 716 C C . GLY A 1 94 ? 38.156 3.240 43.423 1.00 27.99 97 GLY A C 1
ATOM 717 O O . GLY A 1 94 ? 37.691 3.410 42.290 1.00 24.91 97 GLY A O 1
ATOM 718 N N . ARG A 1 95 ? 38.680 2.122 43.961 1.00 30.85 98 ARG A N 1
ATOM 719 C CA . ARG A 1 95 ? 38.731 0.835 43.279 1.00 32.35 98 ARG A CA 1
ATOM 720 C C . ARG A 1 95 ? 37.286 0.517 42.895 1.00 32.77 98 ARG A C 1
ATOM 721 O O . ARG A 1 95 ? 36.492 0.510 43.851 1.00 33.65 98 ARG A O 1
ATOM 729 N N . GLY A 1 96 ? 36.936 0.278 41.655 1.00 32.96 99 GLY A N 1
ATOM 730 C CA . GLY A 1 96 ? 35.579 -0.047 41.215 1.00 30.52 99 GLY A CA 1
ATOM 731 C C . GLY A 1 96 ? 34.614 1.109 41.076 1.00 27.34 99 GLY A C 1
ATOM 732 O O . GLY A 1 96 ? 33.484 1.007 40.598 1.00 31.60 99 GLY A O 1
ATOM 733 N N . SER A 1 97 ? 35.041 2.272 41.510 1.00 24.80 100 SER A N 1
ATOM 734 C CA . SER A 1 97 ? 34.292 3.507 41.440 1.00 19.63 100 SER A CA 1
ATOM 735 C C . SER A 1 97 ? 34.776 4.135 40.125 1.00 14.69 100 SER A C 1
ATOM 736 O O . SER A 1 97 ? 35.624 5.020 40.141 1.00 13.63 100 SER A O 1
ATOM 739 N N . TYR A 1 98 ? 34.226 3.638 39.035 1.00 14.20 101 TYR A N 1
ATOM 740 C CA . TYR A 1 98 ? 34.596 4.122 37.704 1.00 10.54 101 TYR A CA 1
ATOM 741 C C . TYR A 1 98 ? 34.227 5.558 37.368 1.00 10.57 101 TYR A C 1
ATOM 742 O O . TYR A 1 98 ? 34.887 6.164 36.518 1.00 12.98 101 TYR A O 1
ATOM 751 N N . ALA A 1 99 ? 33.200 6.073 38.000 1.00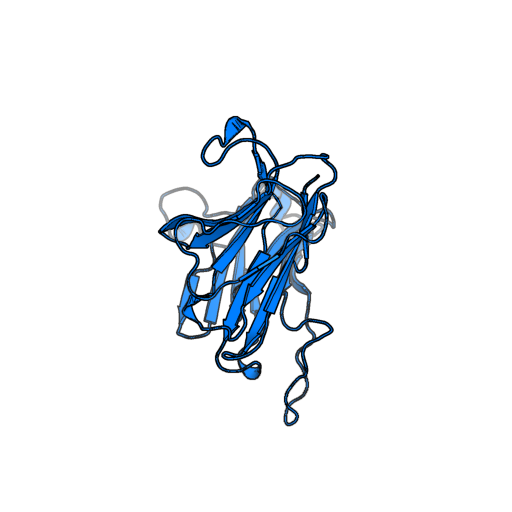 10.21 102 ALA A N 1
ATOM 752 C CA . ALA A 1 99 ? 32.751 7.435 37.771 1.00 11.76 102 ALA A CA 1
ATOM 753 C C . ALA A 1 99 ? 33.836 8.445 38.162 1.00 12.98 102 ALA A C 1
ATOM 754 O O . ALA A 1 99 ? 33.897 9.549 37.630 1.00 16.13 102 ALA A O 1
ATOM 756 N N . GLU A 1 100 ? 34.725 8.048 39.051 1.00 11.85 105 GLU A N 1
ATOM 757 C CA . GLU A 1 100 ? 35.833 8.837 39.593 1.00 15.42 105 GLU A CA 1
ATOM 758 C C . GLU A 1 100 ? 37.182 8.584 38.939 1.00 12.21 105 GLU A C 1
ATOM 759 O O . GLU A 1 100 ? 38.122 9.291 39.251 1.00 13.75 105 GLU A O 1
ATOM 765 N N . GLN A 1 101 ? 37.265 7.665 37.982 1.00 13.30 106 GLN A N 1
ATOM 766 C CA . GLN A 1 101 ? 38.532 7.332 37.285 1.00 11.61 106 GLN A CA 1
ATOM 767 C C . GLN A 1 101 ? 38.655 7.929 35.897 1.00 12.04 106 GLN A C 1
ATOM 768 O O . GLN A 1 101 ? 37.658 8.105 35.227 1.00 14.55 106 GLN A O 1
ATOM 774 N N . PHE A 1 102 ? 39.864 8.229 35.471 1.00 11.89 107 PHE A N 1
ATOM 775 C CA . PHE A 1 102 ? 40.201 8.837 34.190 1.00 9.09 107 PHE A CA 1
ATOM 776 C C . PHE A 1 102 ? 41.169 7.884 33.521 1.00 8.56 107 PHE A C 1
ATOM 777 O O . PHE A 1 102 ? 42.160 7.579 34.222 1.00 8.98 107 PHE A O 1
ATOM 785 N N . PHE A 1 103 ? 40.840 7.357 32.432 1.00 11.21 108 PHE A N 1
ATOM 786 C CA . PHE A 1 103 ? 41.586 6.312 31.781 1.00 10.11 108 PHE A CA 1
ATOM 787 C C . PHE A 1 103 ? 42.602 6.824 30.756 1.00 12.98 108 PHE A C 1
ATOM 788 O O . PHE A 1 103 ? 42.334 7.847 30.094 1.00 11.32 108 PHE A O 1
ATOM 796 N N . GLY A 1 104 ? 43.717 6.108 30.584 1.00 11.38 109 GLY A N 1
ATOM 797 C CA . GLY A 1 104 ? 44.713 6.448 29.588 1.00 10.37 109 GLY A CA 1
ATOM 798 C C . GLY A 1 104 ? 44.137 5.872 28.246 1.00 13.79 109 GLY A C 1
ATOM 799 O O . GLY A 1 104 ? 43.087 5.183 28.129 1.00 9.38 109 GLY A O 1
ATOM 800 N N . PRO A 1 105 ? 44.895 6.138 27.184 1.00 13.05 110 PRO A N 1
ATOM 801 C CA . PRO A 1 105 ? 44.494 5.709 25.831 1.00 13.28 110 PRO A CA 1
ATOM 802 C C . PRO A 1 105 ? 44.657 4.253 25.518 1.00 15.92 110 PRO A C 1
ATOM 803 O O . PRO A 1 105 ? 44.121 3.835 24.477 1.00 21.46 110 PRO A O 1
ATOM 807 N N . GLY A 1 106 ? 45.403 3.530 26.376 1.00 17.26 111 GLY A N 1
ATOM 808 C CA . GLY A 1 106 ? 45.636 2.095 26.128 1.00 12.76 111 GLY A CA 1
ATOM 809 C C . GLY A 1 106 ? 46.942 1.842 25.367 1.00 9.66 111 GLY A C 1
ATOM 810 O O . GLY A 1 106 ? 47.428 2.684 24.617 1.00 11.44 111 GLY A O 1
ATOM 811 N N . THR A 1 107 ? 47.427 0.648 25.587 1.00 7.08 112 THR A N 1
ATOM 812 C CA . THR A 1 107 ? 48.658 0.116 25.009 1.00 7.96 112 THR A CA 1
ATOM 813 C C . THR A 1 107 ? 48.421 -1.300 24.537 1.00 7.83 112 THR A C 1
ATOM 814 O O . THR A 1 107 ? 47.908 -2.098 25.326 1.00 10.71 112 THR A O 1
ATOM 818 N N . ARG A 1 108 ? 48.774 -1.557 23.280 1.00 9.56 113 ARG A N 1
ATOM 819 C CA . ARG A 1 108 ? 48.634 -2.836 22.653 1.00 11.02 113 ARG A CA 1
ATOM 820 C C . ARG A 1 108 ? 50.011 -3.522 22.840 1.00 9.54 113 ARG A C 1
ATOM 821 O O . ARG A 1 108 ? 51.010 -2.967 22.383 1.00 10.95 113 ARG A O 1
ATOM 829 N N . LEU A 1 109 ? 49.937 -4.643 23.511 1.00 9.37 114 LEU A N 1
ATOM 830 C CA . LEU A 1 109 ? 51.191 -5.398 23.742 1.00 8.80 114 LEU A CA 1
ATOM 831 C C . LEU A 1 109 ? 50.965 -6.789 23.207 1.00 12.51 114 LEU A C 1
ATOM 832 O O . LEU A 1 109 ? 50.025 -7.398 23.707 1.00 13.62 114 LEU A O 1
ATOM 837 N N . THR A 1 110 ? 51.799 -7.222 22.258 1.00 9.73 115 THR A N 1
ATOM 838 C CA . THR A 1 110 ? 51.727 -8.533 21.679 1.00 8.54 115 THR A CA 1
ATOM 839 C C . THR A 1 110 ? 53.045 -9.255 21.940 1.00 8.56 115 THR A C 1
ATOM 840 O O . THR A 1 110 ? 54.059 -8.744 21.504 1.00 11.70 115 THR A O 1
ATOM 844 N N . VAL A 1 111 ? 53.000 -10.359 22.631 1.00 10.98 116 VAL A N 1
ATOM 845 C CA . VAL A 1 111 ? 54.170 -11.180 22.941 1.00 9.96 116 VAL A CA 1
ATOM 846 C C . VAL A 1 111 ? 54.160 -12.302 21.915 1.00 14.95 116 VAL A C 1
ATOM 847 O O . VAL A 1 111 ? 53.225 -13.136 21.795 1.00 13.70 116 VAL A O 1
ATOM 851 N N . LEU A 1 112 A 55.181 -12.333 21.048 1.00 15.88 116 LEU A N 1
ATOM 852 C CA . LEU A 1 112 A 55.265 -13.326 19.983 1.00 12.60 116 LEU A CA 1
ATOM 853 C C . LEU A 1 112 A 56.457 -14.265 20.112 1.00 10.48 116 LEU A C 1
ATOM 854 O O . LEU A 1 112 A 57.368 -13.962 20.843 1.00 11.87 116 LEU A O 1
ATOM 859 N N . GLU A 1 113 ? 56.360 -15.364 19.385 1.00 15.09 117 GLU A N 1
ATOM 860 C CA . GLU A 1 113 ? 57.462 -16.348 19.441 1.00 20.73 117 GLU A CA 1
ATOM 861 C C . GLU A 1 113 ? 58.731 -15.830 18.773 1.00 15.93 117 GLU A C 1
ATOM 862 O O . GLU A 1 113 ? 59.780 -16.163 19.314 1.00 16.90 117 GLU A O 1
ATOM 868 N N . ASP A 1 114 ? 58.604 -15.051 17.728 1.00 13.16 118 ASP A N 1
ATOM 869 C CA . ASP A 1 114 ? 59.750 -14.555 16.998 1.00 14.35 118 ASP A CA 1
ATOM 870 C C . ASP A 1 114 ? 59.465 -13.259 16.286 1.00 12.10 118 ASP A C 1
ATOM 871 O O . ASP A 1 114 ? 58.429 -13.232 15.695 1.00 15.60 118 ASP A O 1
ATOM 876 N N . LEU A 1 115 ? 60.394 -12.326 16.365 1.00 14.27 119 LEU A N 1
ATOM 877 C CA . LEU A 1 115 ? 60.181 -11.049 15.690 1.00 15.68 119 LEU A CA 1
ATOM 878 C C . LEU A 1 115 ? 59.993 -11.160 14.161 1.00 12.02 119 LEU A C 1
ATOM 879 O O . LEU A 1 115 ? 59.423 -10.196 13.617 1.00 14.62 119 LEU A O 1
ATOM 884 N N . ARG A 1 116 ? 60.513 -12.207 13.577 1.00 10.94 120 ARG A N 1
ATOM 885 C CA . ARG A 1 116 ? 60.410 -12.359 12.139 1.00 13.01 120 ARG A CA 1
ATOM 886 C C . ARG A 1 116 ? 58.963 -12.567 11.790 1.00 15.79 120 ARG A C 1
ATOM 887 O O . ARG A 1 116 ? 58.677 -12.534 10.593 1.00 17.22 120 ARG A O 1
ATOM 895 N N . GLN A 1 117 ? 58.122 -12.739 12.793 1.00 17.45 121 GLN A N 1
ATOM 896 C CA . GLN A 1 117 ? 56.683 -12.887 12.540 1.00 18.44 121 GLN A CA 1
ATOM 897 C C . GLN A 1 117 ? 55.991 -11.532 12.200 1.00 15.47 121 GLN A C 1
ATOM 898 O O . GLN A 1 117 ? 54.870 -11.567 11.613 1.00 17.05 121 GLN A O 1
ATOM 904 N N . VAL A 1 118 ? 56.621 -10.411 12.448 1.00 11.07 122 VAL A N 1
ATOM 905 C CA . VAL A 1 118 ? 56.106 -9.077 12.131 1.00 14.63 122 VAL A CA 1
ATOM 906 C C . VAL A 1 118 ? 56.036 -8.868 10.599 1.00 18.65 122 VAL A C 1
ATOM 907 O O . VAL A 1 118 ? 57.076 -8.924 9.906 1.00 16.06 122 VAL A O 1
ATOM 911 N N . THR A 1 119 ? 54.841 -8.643 10.040 1.00 12.56 123 THR A N 1
ATOM 912 C CA . THR A 1 119 ? 54.603 -8.388 8.626 1.00 12.82 123 THR A CA 1
ATOM 913 C C . THR A 1 119 ? 53.562 -7.288 8.403 1.00 12.55 123 THR A C 1
ATOM 914 O O . THR A 1 119 ? 52.466 -7.390 8.966 1.00 14.11 123 THR A O 1
ATOM 918 N N . PRO A 1 120 ? 53.927 -6.257 7.650 1.00 13.87 124 PRO A N 1
ATOM 919 C CA . PRO A 1 120 ? 53.025 -5.162 7.363 1.00 15.76 124 PRO A CA 1
ATOM 920 C C . PRO A 1 120 ? 51.921 -5.649 6.418 1.00 12.88 124 PRO A C 1
ATOM 921 O O . PRO A 1 120 ? 52.110 -6.696 5.797 1.00 14.52 124 PRO A O 1
ATOM 925 N N . PRO A 1 121 ? 50.848 -4.883 6.347 1.00 13.05 125 PRO A N 1
ATOM 926 C CA . PRO A 1 121 ? 49.778 -5.327 5.461 1.00 12.73 125 PRO A CA 1
ATOM 927 C C . PRO A 1 121 ? 49.887 -5.021 3.976 1.00 13.72 125 PRO A C 1
ATOM 928 O O . PRO A 1 121 ? 50.570 -4.111 3.477 1.00 12.36 125 PRO A O 1
ATOM 932 N N . LYS A 1 122 ? 49.045 -5.782 3.237 1.00 13.94 126 LYS A N 1
ATOM 933 C CA . LYS A 1 122 ? 48.785 -5.531 1.837 1.00 11.35 126 LYS A CA 1
ATOM 934 C C . LYS A 1 122 ? 47.468 -4.679 1.924 1.00 12.67 126 LYS A C 1
ATOM 935 O O . LYS A 1 122 ? 46.552 -5.057 2.683 1.00 14.03 126 LYS A O 1
ATOM 941 N N . VAL A 1 123 ? 47.298 -3.544 1.291 1.00 10.59 127 VAL A N 1
ATOM 942 C CA . VAL A 1 123 ? 46.096 -2.721 1.370 1.00 11.16 127 VAL A CA 1
ATOM 943 C C . VAL A 1 123 ? 45.543 -2.545 -0.054 1.00 13.03 127 VAL A C 1
ATOM 944 O O . VAL A 1 123 ? 46.345 -2.100 -0.879 1.00 12.57 127 VAL A O 1
ATOM 948 N N . SER A 1 124 ? 44.272 -2.869 -0.251 1.00 12.80 128 SER A N 1
ATOM 949 C CA . SER A 1 124 ? 43.670 -2.741 -1.587 1.00 17.72 128 SER A CA 1
ATOM 950 C C . SER A 1 124 ? 42.269 -2.078 -1.584 1.00 16.67 128 SER A C 1
ATOM 951 O O . SER A 1 124 ? 41.644 -2.058 -0.505 1.00 16.32 128 SER A O 1
ATOM 954 N N . LEU A 1 125 ? 41.862 -1.572 -2.735 1.00 19.02 129 LEU A N 1
ATOM 955 C CA . LEU A 1 125 ? 40.553 -0.893 -2.927 1.00 17.57 129 LEU A CA 1
ATOM 956 C C . LEU A 1 125 ? 39.718 -1.645 -3.962 1.00 17.12 129 LEU A C 1
ATOM 957 O O . LEU A 1 125 ? 40.319 -2.032 -4.967 1.00 18.85 129 LEU A O 1
ATOM 962 N N . PHE A 1 126 ? 38.465 -1.879 -3.654 1.00 19.51 130 PHE A N 1
ATOM 963 C CA . PHE A 1 126 ? 37.548 -2.613 -4.555 1.00 20.12 130 PHE A CA 1
ATOM 964 C C . PHE A 1 126 ? 36.211 -1.868 -4.582 1.00 22.43 130 PHE A C 1
ATOM 965 O O . PHE A 1 126 ? 35.941 -1.100 -3.641 1.00 22.10 130 PHE A O 1
ATOM 973 N N . GLU A 1 127 ? 35.445 -2.147 -5.603 1.00 21.51 131 GLU A N 1
ATOM 974 C CA . GLU A 1 127 ? 34.103 -1.486 -5.704 1.00 28.25 131 GLU A CA 1
ATOM 975 C C . GLU A 1 127 ? 33.152 -2.642 -5.484 1.00 31.43 131 GLU A C 1
ATOM 976 O O . GLU A 1 127 ? 33.373 -3.639 -6.187 1.00 35.21 131 GLU A O 1
ATOM 982 N N . PRO A 1 128 ? 32.210 -2.564 -4.581 1.00 34.76 132 PRO A N 1
ATOM 983 C CA . PRO A 1 128 ? 31.279 -3.680 -4.354 1.00 39.73 132 PRO A CA 1
ATOM 984 C C . PRO A 1 128 ? 30.208 -3.767 -5.442 1.00 45.73 132 PRO A C 1
ATOM 985 O O . PRO A 1 128 ? 29.948 -2.712 -6.069 1.00 48.35 132 PRO A O 1
ATOM 989 N N . SER A 1 129 ? 29.600 -4.931 -5.728 1.00 48.87 133 SER A N 1
ATOM 990 C CA . SER A 1 129 ? 28.543 -5.026 -6.745 1.00 52.05 133 SER A CA 1
ATOM 991 C C . SER A 1 129 ? 27.158 -4.977 -6.051 1.00 52.51 133 SER A C 1
ATOM 992 O O . SER A 1 129 ? 26.903 -5.690 -5.077 1.00 50.96 133 SER A O 1
ATOM 995 N N . LYS A 1 130 ? 26.347 -4.117 -6.629 1.00 54.23 134 LYS A N 1
ATOM 996 C CA . LYS A 1 130 ? 24.963 -3.918 -6.171 1.00 57.26 134 LYS A CA 1
ATOM 997 C C . LYS A 1 130 ? 24.149 -5.078 -6.775 1.00 57.25 134 LYS A C 1
ATOM 998 O O . LYS A 1 130 ? 23.127 -5.515 -6.240 1.00 59.98 134 LYS A O 1
ATOM 1000 N N . ALA A 1 131 ? 24.663 -5.577 -7.884 1.00 52.17 135 ALA A N 1
ATOM 1001 C CA . ALA A 1 131 ? 24.063 -6.706 -8.559 1.00 49.94 135 ALA A CA 1
ATOM 1002 C C . ALA A 1 131 ? 23.867 -7.893 -7.624 1.00 47.88 135 ALA A C 1
ATOM 1003 O O . ALA A 1 131 ? 22.876 -8.604 -7.772 1.00 49.32 135 ALA A O 1
ATOM 1005 N N . GLU A 1 132 ? 24.804 -8.159 -6.738 1.00 45.29 136 GLU A N 1
ATOM 1006 C CA . GLU A 1 132 ? 24.827 -9.264 -5.793 1.00 43.49 136 GLU A CA 1
ATOM 1007 C C . GLU A 1 132 ? 23.729 -9.294 -4.738 1.00 40.35 136 GLU A C 1
ATOM 1008 O O . GLU A 1 132 ? 23.372 -10.377 -4.236 1.00 39.39 136 GLU A O 1
ATOM 1014 N N . ILE A 1 133 ? 23.164 -8.167 -4.360 1.00 37.54 137 ILE A N 1
ATOM 1015 C CA . ILE A 1 133 ? 22.113 -8.099 -3.346 1.00 39.69 137 ILE A CA 1
ATOM 1016 C C . ILE A 1 133 ? 20.874 -7.346 -3.780 1.00 41.76 137 ILE A C 1
ATOM 1017 O O . ILE A 1 133 ? 20.909 -6.483 -4.658 1.00 42.58 137 ILE A O 1
ATOM 1022 N N . ALA A 1 134 ? 19.748 -7.689 -3.165 1.00 43.87 138 ALA A N 1
ATOM 1023 C CA . ALA A 1 134 ? 18.438 -7.114 -3.452 1.00 43.90 138 ALA A CA 1
ATOM 1024 C C . ALA A 1 134 ? 18.285 -5.750 -2.790 1.00 46.61 138 ALA A C 1
ATOM 1025 O O . ALA A 1 134 ? 17.466 -4.936 -3.249 1.00 44.58 138 ALA A O 1
ATOM 1027 N N . ASN A 1 135 ? 19.092 -5.587 -1.737 1.00 48.66 139 ASN A N 1
ATOM 1028 C CA . ASN A 1 135 ? 19.061 -4.303 -1.013 1.00 52.76 139 ASN A CA 1
ATOM 1029 C C . ASN A 1 135 ? 20.209 -3.440 -1.550 1.00 55.39 139 ASN A C 1
ATOM 1030 O O . ASN A 1 135 ? 21.056 -3.905 -2.331 1.00 55.22 139 ASN A O 1
ATOM 1035 N N . LYS A 1 136 ? 20.187 -2.188 -1.137 1.00 56.69 140 LYS A N 1
ATOM 1036 C CA . LYS A 1 136 ? 21.071 -1.100 -1.489 1.00 59.55 140 LYS A CA 1
ATOM 1037 C C . LYS A 1 136 ? 22.560 -1.096 -1.196 1.00 58.90 140 LYS A C 1
ATOM 1038 O O . LYS A 1 136 ? 23.112 -1.266 -0.118 1.00 57.67 140 LYS A O 1
ATOM 1044 N N . GLN A 1 137 ? 23.294 -0.876 -2.272 1.00 60.12 141 GLN A N 1
ATOM 1045 C CA . GLN A 1 137 ? 24.701 -0.712 -2.501 1.00 62.44 141 GLN A CA 1
ATOM 1046 C C . GLN A 1 137 ? 25.927 -1.503 -2.072 1.00 63.30 141 GLN A C 1
ATOM 1047 O O . GLN A 1 137 ? 26.731 -2.044 -2.865 1.00 58.60 141 GLN A O 1
ATOM 1053 N N . LYS A 1 138 ? 26.170 -1.486 -0.757 1.00 65.43 142 LYS A N 1
ATOM 1054 C CA . LYS A 1 138 ? 27.306 -2.148 -0.111 1.00 63.45 142 LYS A CA 1
ATOM 1055 C C . LYS A 1 138 ? 28.511 -1.220 0.065 1.00 61.99 142 LYS A C 1
ATOM 1056 O O . LYS A 1 138 ? 29.667 -1.678 0.163 1.00 63.46 142 LYS A O 1
ATOM 1058 N N . ALA A 1 139 ? 28.224 0.083 0.129 1.00 57.10 143 ALA A N 1
ATOM 1059 C CA . ALA A 1 139 ? 29.206 1.147 0.252 1.00 47.86 143 ALA A CA 1
ATOM 1060 C C . ALA A 1 139 ? 29.876 1.437 -1.084 1.00 43.28 143 ALA A C 1
ATOM 1061 O O . ALA A 1 139 ? 30.037 0.471 -1.831 1.00 43.40 143 ALA A O 1
ATOM 1063 N N . THR A 1 140 ? 30.295 2.649 -1.366 1.00 40.05 144 THR A N 1
ATOM 1064 C CA . THR A 1 140 ? 30.978 2.988 -2.623 1.00 35.23 144 THR A CA 1
ATOM 1065 C C . THR A 1 140 ? 32.255 2.171 -2.855 1.00 32.04 144 THR A C 1
ATOM 1066 O O . THR A 1 140 ? 32.434 1.443 -3.836 1.00 29.09 144 THR A O 1
ATOM 1070 N N . LEU A 1 141 ? 33.152 2.355 -1.879 1.00 29.77 145 LEU A N 1
ATOM 1071 C CA . LEU A 1 141 ? 34.436 1.678 -1.895 1.00 25.53 145 LEU A CA 1
ATOM 1072 C C . LEU A 1 141 ? 34.639 0.827 -0.658 1.00 23.78 145 LEU A C 1
ATOM 1073 O O . LEU A 1 141 ? 34.144 1.131 0.419 1.00 24.22 145 LEU A O 1
ATOM 1078 N N . VAL A 1 142 ? 35.455 -0.205 -0.863 1.00 23.85 146 VAL A N 1
ATOM 1079 C CA . VAL A 1 142 ? 35.817 -1.158 0.173 1.00 21.58 146 VAL A CA 1
ATOM 1080 C C . VAL A 1 142 ? 37.344 -1.132 0.256 1.00 19.47 146 VAL A C 1
ATOM 1081 O O . VAL A 1 142 ? 38.037 -1.145 -0.767 1.00 20.93 146 VAL A O 1
ATOM 1085 N N . CYS A 1 143 ? 37.827 -1.033 1.483 1.00 17.06 147 CYS A N 1
ATOM 1086 C CA . CYS A 1 143 ? 39.293 -1.038 1.656 1.00 16.01 147 CYS A CA 1
ATOM 1087 C C . CYS A 1 143 ? 39.589 -2.332 2.395 1.00 16.70 147 CYS A C 1
ATOM 1088 O O . CYS A 1 143 ? 38.925 -2.666 3.379 1.00 17.73 147 CYS A O 1
ATOM 1091 N N . LEU A 1 144 ? 40.568 -3.083 1.902 1.00 15.13 148 LEU A N 1
ATOM 1092 C CA . LEU A 1 144 ? 40.926 -4.326 2.538 1.00 14.54 148 LEU A CA 1
ATOM 1093 C C . LEU A 1 144 ? 42.421 -4.335 2.885 1.00 14.80 148 LEU A C 1
ATOM 1094 O O . LEU A 1 144 ? 43.251 -4.192 1.983 1.00 15.69 148 LEU A O 1
ATOM 1099 N N . ALA A 1 145 ? 42.668 -4.479 4.176 1.00 11.80 149 ALA A N 1
ATOM 1100 C CA . ALA A 1 145 ? 44.038 -4.612 4.683 1.00 10.65 149 ALA A CA 1
ATOM 1101 C C . ALA A 1 145 ? 44.212 -6.079 5.086 1.00 12.62 149 ALA A C 1
ATOM 1102 O O . ALA A 1 145 ? 43.370 -6.498 5.888 1.00 15.23 149 ALA A O 1
ATOM 1104 N N . ARG A 1 146 ? 45.188 -6.871 4.653 1.00 15.21 150 ARG A N 1
ATOM 1105 C CA . ARG A 1 146 ? 45.356 -8.276 5.005 1.00 13.76 150 ARG A CA 1
ATOM 1106 C C . ARG A 1 146 ? 46.815 -8.715 4.916 1.00 12.23 150 ARG A C 1
ATOM 1107 O O . ARG A 1 146 ? 47.649 -8.075 4.294 1.00 14.53 150 ARG A O 1
ATOM 1115 N N . GLY A 1 147 ? 46.988 -9.842 5.572 1.00 13.43 151 GLY A N 1
ATOM 1116 C CA . GLY A 1 147 ? 48.301 -10.487 5.662 1.00 11.97 151 GLY A CA 1
ATOM 1117 C C . GLY A 1 147 ? 49.159 -9.713 6.668 1.00 15.65 151 GLY A C 1
ATOM 1118 O O . GLY A 1 147 ? 50.394 -9.780 6.506 1.00 22.78 151 GLY A O 1
ATOM 1119 N N . PHE A 1 148 ? 48.660 -9.038 7.675 1.00 12.30 152 PHE A N 1
ATOM 1120 C CA . PHE A 1 148 ? 49.548 -8.295 8.553 1.00 12.66 152 PHE A CA 1
ATOM 1121 C C . PHE A 1 148 ? 49.604 -8.983 9.900 1.00 15.66 152 PHE A C 1
ATOM 1122 O O . PHE A 1 148 ? 48.698 -9.754 10.196 1.00 16.63 152 PHE A O 1
ATOM 1130 N N . PHE A 1 149 ? 50.655 -8.732 10.647 1.00 12.85 153 PHE A N 1
ATOM 1131 C CA . PHE A 1 149 ? 50.801 -9.339 11.964 1.00 13.04 153 PHE A CA 1
ATOM 1132 C C . PHE A 1 149 ? 51.843 -8.532 12.758 1.00 12.87 153 PHE A C 1
ATOM 1133 O O . PHE A 1 149 ? 52.892 -8.241 12.157 1.00 14.68 153 PHE A O 1
ATOM 1141 N N . PRO A 1 150 ? 51.652 -8.186 14.023 1.00 10.64 154 PRO A N 1
ATOM 1142 C CA . PRO A 1 150 ? 50.434 -8.430 14.801 1.00 14.20 154 PRO A CA 1
ATOM 1143 C C . PRO A 1 150 ? 49.338 -7.449 14.394 1.00 12.46 154 PRO A C 1
ATOM 1144 O O . PRO A 1 150 ? 49.412 -6.791 13.336 1.00 14.85 154 PRO A O 1
ATOM 1148 N N . ASP A 1 151 ? 48.312 -7.318 15.215 1.00 12.17 155 ASP A N 1
ATOM 1149 C CA . ASP A 1 151 ? 47.225 -6.403 14.836 1.00 14.88 155 ASP A CA 1
ATOM 1150 C C . ASP A 1 151 ? 47.338 -4.977 15.296 1.00 11.66 155 ASP A C 1
ATOM 1151 O O . ASP A 1 151 ? 46.295 -4.396 15.662 1.00 16.40 155 ASP A O 1
ATOM 1156 N N . HIS A 1 152 ? 48.510 -4.368 15.306 1.00 12.17 156 HIS A N 1
ATOM 1157 C CA . HIS A 1 152 ? 48.683 -2.979 15.758 1.00 9.42 156 HIS A CA 1
ATOM 1158 C C . HIS A 1 152 ? 48.605 -2.043 14.567 1.00 13.80 156 HIS A C 1
ATOM 1159 O O . HIS A 1 152 ? 49.573 -1.489 14.060 1.00 12.05 156 HIS A O 1
ATOM 1166 N N . VAL A 1 153 ? 47.345 -1.839 14.126 1.00 13.06 157 VAL A N 1
ATOM 1167 C CA . VAL A 1 153 ? 47.023 -0.979 13.001 1.00 14.06 157 VAL A CA 1
ATOM 1168 C C . VAL A 1 153 ? 45.910 0.021 13.279 1.00 14.46 157 VAL A C 1
ATOM 1169 O O . VAL A 1 153 ? 45.058 -0.242 14.137 1.00 17.53 157 VAL A O 1
ATOM 1173 N N . GLU A 1 154 ? 45.932 1.107 12.538 1.00 9.98 158 GLU A N 1
ATOM 1174 C CA . GLU A 1 154 ? 44.942 2.186 12.489 1.00 13.74 158 GLU A CA 1
ATOM 1175 C C . GLU A 1 154 ? 44.542 2.416 11.012 1.00 13.56 158 GLU A C 1
ATOM 1176 O O . GLU A 1 154 ? 45.449 2.626 10.193 1.00 12.42 158 GLU A O 1
ATOM 1182 N N . LEU A 1 155 ? 43.247 2.383 10.638 1.00 12.94 159 LEU A N 1
ATOM 1183 C CA . LEU A 1 155 ? 42.877 2.606 9.237 1.00 11.34 159 LEU A CA 1
ATOM 1184 C C . LEU A 1 155 ? 42.147 3.926 9.176 1.00 11.80 159 LEU A C 1
ATOM 1185 O O . LEU A 1 155 ? 41.370 4.077 10.110 1.00 13.06 159 LEU A O 1
ATOM 1190 N N . SER A 1 156 ? 42.420 4.761 8.219 1.00 10.87 160 SER A N 1
ATOM 1191 C CA . SER A 1 156 ? 41.782 6.049 8.037 1.00 12.33 160 SER A CA 1
ATOM 1192 C C . SER A 1 156 ? 41.534 6.249 6.518 1.00 14.72 160 SER A C 1
ATOM 1193 O O . SER A 1 156 ? 42.214 5.668 5.647 1.00 12.51 160 SER A O 1
ATOM 1196 N N . TRP A 1 157 ? 40.532 7.092 6.255 1.00 13.75 161 TRP A N 1
ATOM 1197 C CA . TRP A 1 157 ? 40.188 7.416 4.887 1.00 14.96 161 TRP A CA 1
ATOM 1198 C C . TRP A 1 157 ? 40.481 8.902 4.690 1.00 16.11 161 TRP A C 1
ATOM 1199 O O . TRP A 1 157 ? 40.315 9.741 5.579 1.00 17.86 161 TRP A O 1
ATOM 1210 N N . TRP A 1 158 ? 40.846 9.192 3.450 1.00 19.30 162 TRP A N 1
ATOM 1211 C CA . TRP A 1 158 ? 41.157 10.561 3.020 1.00 20.29 162 TRP A CA 1
ATOM 1212 C C . TRP A 1 158 ? 40.606 10.796 1.605 1.00 22.73 162 TRP A C 1
ATOM 1213 O O . TRP A 1 158 ? 40.894 10.027 0.691 1.00 20.31 162 TRP A O 1
ATOM 1224 N N . VAL A 1 159 ? 39.812 11.855 1.453 1.00 21.53 163 VAL A N 1
ATOM 1225 C CA . VAL A 1 159 ? 39.249 12.201 0.149 1.00 25.06 163 VAL A CA 1
ATOM 1226 C C . VAL A 1 159 ? 39.797 13.594 -0.164 1.00 25.65 163 VAL A C 1
ATOM 1227 O O . VAL A 1 159 ? 39.762 14.493 0.682 1.00 25.13 163 VAL A O 1
ATOM 1231 N N . ASN A 1 160 ? 40.361 13.707 -1.350 1.00 28.53 164 ASN A N 1
ATOM 1232 C CA . ASN A 1 160 ? 40.975 14.944 -1.842 1.00 31.09 164 ASN A CA 1
ATOM 1233 C C . ASN A 1 160 ? 41.953 15.496 -0.820 1.00 34.46 164 ASN A C 1
ATOM 1234 O O . ASN A 1 160 ? 41.963 16.719 -0.595 1.00 36.32 164 ASN A O 1
ATOM 1239 N N . GLY A 1 161 ? 42.737 14.597 -0.201 1.00 32.36 165 GLY A N 1
ATOM 1240 C CA . GLY A 1 161 ? 43.672 15.086 0.803 1.00 34.65 165 GLY A CA 1
ATOM 1241 C C . GLY A 1 161 ? 43.185 15.415 2.197 1.00 31.03 165 GLY A C 1
ATOM 1242 O O . GLY A 1 161 ? 44.053 15.800 2.977 1.00 33.71 165 GLY A O 1
ATOM 1243 N N . LYS A 1 162 ? 41.967 15.307 2.627 1.00 26.74 166 LYS A N 1
ATOM 1244 C CA . LYS A 1 162 ? 41.490 15.577 3.959 1.00 26.11 166 LYS A CA 1
ATOM 1245 C C . LYS A 1 162 ? 40.966 14.278 4.566 1.00 24.43 166 LYS A C 1
ATOM 1246 O O . LYS A 1 162 ? 40.263 13.537 3.886 1.00 26.88 166 LYS A O 1
ATOM 1248 N N . GLU A 1 163 ? 41.288 14.017 5.818 1.00 23.05 167 GLU A N 1
ATOM 1249 C CA . GLU A 1 163 ? 40.815 12.809 6.487 1.00 23.55 167 GLU A CA 1
ATOM 1250 C C . GLU A 1 163 ? 39.302 12.986 6.662 1.00 27.04 167 GLU A C 1
ATOM 1251 O O . GLU A 1 163 ? 38.773 14.079 6.919 1.00 28.91 167 GLU A O 1
ATOM 1257 N N . VAL A 1 164 ? 38.640 11.865 6.544 1.00 25.47 168 VAL A N 1
ATOM 1258 C CA . VAL A 1 164 ? 37.173 11.823 6.679 1.00 28.39 168 VAL A CA 1
ATOM 1259 C C . VAL A 1 164 ? 36.750 11.011 7.861 1.00 31.73 168 VAL A C 1
ATOM 1260 O O . VAL A 1 164 ? 37.571 10.208 8.301 1.00 34.27 168 VAL A O 1
ATOM 1264 N N . HIS A 1 165 ? 35.537 11.173 8.348 1.00 34.18 169 HIS A N 1
ATOM 1265 C CA . HIS A 1 165 ? 35.023 10.440 9.514 1.00 35.49 169 HIS A CA 1
ATOM 1266 C C . HIS A 1 165 ? 33.595 9.958 9.294 1.00 37.73 169 HIS A C 1
ATOM 1267 O O . HIS A 1 165 ? 33.156 8.962 9.889 1.00 38.18 169 HIS A O 1
ATOM 1274 N N . SER A 1 166 ? 32.904 10.672 8.406 1.00 35.73 170 SER A N 1
ATOM 1275 C CA . SER A 1 166 ? 31.532 10.397 8.014 1.00 35.38 170 SER A CA 1
ATOM 1276 C C . SER A 1 166 ? 31.510 9.538 6.753 1.00 31.73 170 SER A C 1
ATOM 1277 O O . SER A 1 166 ? 32.341 9.753 5.871 1.00 33.46 170 SER A O 1
ATOM 1280 N N . GLY A 1 167 ? 30.529 8.646 6.758 1.00 27.68 171 GLY A N 1
ATOM 1281 C CA . GLY A 1 167 ? 30.405 7.761 5.596 1.00 27.09 171 GLY A CA 1
ATOM 1282 C C . GLY A 1 167 ? 31.405 6.608 5.632 1.00 26.27 171 GLY A C 1
ATOM 1283 O O . GLY A 1 167 ? 31.532 5.813 4.674 1.00 23.45 171 GLY A O 1
ATOM 1284 N N . VAL A 1 168 ? 32.091 6.514 6.770 1.00 25.04 172 VAL A N 1
ATOM 1285 C CA . VAL A 1 168 ? 33.080 5.433 6.955 1.00 25.16 172 VAL A CA 1
ATOM 1286 C C . VAL A 1 168 ? 32.602 4.275 7.818 1.00 20.96 172 VAL A C 1
ATOM 1287 O O . VAL A 1 168 ? 32.080 4.469 8.911 1.00 27.29 172 VAL A O 1
ATOM 1291 N N . SER A 1 169 ? 32.792 3.058 7.403 1.00 23.37 173 SER A N 1
ATOM 1292 C CA . SER A 1 169 ? 32.375 1.944 8.265 1.00 25.96 173 SER A CA 1
ATOM 1293 C C . SER A 1 169 ? 33.484 0.884 8.286 1.00 26.61 173 SER A C 1
ATOM 1294 O O . SER A 1 169 ? 33.596 0.050 7.420 1.00 24.72 173 SER A O 1
ATOM 1297 N N . THR A 1 170 ? 34.267 0.979 9.351 1.00 32.69 174 THR A N 1
ATOM 1298 C CA . THR A 1 170 ? 35.387 0.079 9.606 1.00 33.75 174 THR A CA 1
ATOM 1299 C C . THR A 1 170 ? 35.054 -1.100 10.511 1.00 34.85 174 THR A C 1
ATOM 1300 O O . THR A 1 170 ? 34.251 -0.965 11.445 1.00 33.41 174 THR A O 1
ATOM 1304 N N . ASP A 1 171 ? 35.702 -2.229 10.225 1.00 32.04 175 ASP A N 1
ATOM 1305 C CA . ASP A 1 171 ? 35.528 -3.405 11.068 1.00 33.54 175 ASP A CA 1
ATOM 1306 C C . ASP A 1 171 ? 36.034 -2.978 12.469 1.00 34.13 175 ASP A C 1
ATOM 1307 O O . ASP A 1 171 ? 37.076 -2.332 12.595 1.00 29.75 175 ASP A O 1
ATOM 1312 N N . PRO A 1 172 ? 35.202 -3.358 13.425 1.00 35.66 176 PRO A N 1
ATOM 1313 C CA . PRO A 1 172 ? 35.498 -3.034 14.823 1.00 36.96 176 PRO A CA 1
ATOM 1314 C C . PRO A 1 172 ? 36.799 -3.624 15.327 1.00 36.08 176 PRO A C 1
ATOM 1315 O O . PRO A 1 172 ? 37.413 -2.963 16.158 1.00 40.39 176 PRO A O 1
ATOM 1319 N N . GLN A 1 173 ? 37.231 -4.769 14.872 1.00 35.24 177 GLN A N 1
ATOM 1320 C CA . GLN A 1 173 ? 38.472 -5.421 15.294 1.00 34.31 177 GLN A CA 1
ATOM 1321 C C . GLN A 1 173 ? 39.023 -6.236 14.125 1.00 31.73 177 GLN A C 1
ATOM 1322 O O . GLN A 1 173 ? 38.213 -6.612 13.250 1.00 34.28 177 GLN A O 1
ATOM 1328 N N . ALA A 1 174 ? 40.309 -6.506 14.053 1.00 28.52 178 ALA A N 1
ATOM 1329 C CA . ALA A 1 174 ? 40.919 -7.303 12.998 1.00 29.79 178 ALA A CA 1
ATOM 1330 C C . ALA A 1 174 ? 40.460 -8.754 13.267 1.00 29.78 178 ALA A C 1
ATOM 1331 O O . ALA A 1 174 ? 40.266 -9.154 14.415 1.00 30.37 178 ALA A O 1
ATOM 1333 N N . TYR A 1 175 ? 40.311 -9.437 12.173 1.00 29.53 179 TYR A N 1
ATOM 1334 C CA . TYR A 1 175 ? 39.922 -10.841 12.106 1.00 29.53 179 TYR A CA 1
ATOM 1335 C C . TYR A 1 175 ? 41.184 -11.640 11.760 1.00 28.21 179 TYR A C 1
ATOM 1336 O O . TYR A 1 175 ? 41.835 -11.253 10.787 1.00 24.16 179 TYR A O 1
ATOM 1338 N N . LYS A 1 176 ? 41.431 -12.672 12.543 1.00 29.79 180 LYS A N 1
ATOM 1339 C CA . LYS A 1 176 ? 42.548 -13.580 12.399 1.00 30.48 180 LYS A CA 1
ATOM 1340 C C . LYS A 1 176 ? 42.174 -14.491 11.228 1.00 32.97 180 LYS A C 1
ATOM 1341 O O . LYS A 1 176 ? 41.450 -15.452 11.464 1.00 33.92 180 LYS A O 1
ATOM 1343 N N . GLU A 1 177 ? 42.694 -14.110 10.079 1.00 32.15 181 GLU A N 1
ATOM 1344 C CA . GLU A 1 177 ? 42.425 -14.861 8.865 1.00 30.99 181 GLU A CA 1
ATOM 1345 C C . GLU A 1 177 ? 43.149 -16.193 8.842 1.00 34.31 181 GLU A C 1
ATOM 1346 O O . GLU A 1 177 ? 42.835 -17.124 8.108 1.00 32.56 181 GLU A O 1
ATOM 1352 N N . SER A 1 178 ? 44.161 -16.314 9.673 1.00 36.25 182 SER A N 1
ATOM 1353 C CA . SER A 1 178 ? 44.978 -17.506 9.787 1.00 34.41 182 SER A CA 1
ATOM 1354 C C . SER A 1 178 ? 45.851 -17.370 11.080 1.00 37.21 182 SER A C 1
ATOM 1355 O O . SER A 1 178 ? 45.628 -16.462 11.889 1.00 37.54 182 SER A O 1
ATOM 1358 N N . ASN A 1 179 ? 46.865 -18.252 11.232 1.00 37.27 186 ASN A N 1
ATOM 1359 C CA . ASN A 1 179 ? 47.680 -18.381 12.505 1.00 39.25 186 ASN A CA 1
ATOM 1360 C C . ASN A 1 179 ? 48.467 -17.145 12.939 1.00 38.36 186 ASN A C 1
ATOM 1361 O O . ASN A 1 179 ? 48.561 -16.822 14.126 1.00 35.84 186 ASN A O 1
ATOM 1363 N N . TYR A 1 180 ? 49.034 -16.493 11.938 1.00 38.05 187 TYR A N 1
ATOM 1364 C CA . TYR A 1 180 ? 49.822 -15.272 12.022 1.00 37.37 187 TYR A CA 1
ATOM 1365 C C . TYR A 1 180 ? 49.574 -14.420 10.776 1.00 33.96 187 TYR A C 1
ATOM 1366 O O . TYR A 1 180 ? 50.398 -13.702 10.232 1.00 29.20 187 TYR A O 1
ATOM 1375 N N . SER A 1 181 ? 48.140 -14.213 10.684 1.00 20.96 189 SER A N 1
ATOM 1376 C CA . SER A 1 181 ? 47.719 -13.219 9.714 1.00 19.50 189 SER A CA 1
ATOM 1377 C C . SER A 1 181 ? 46.347 -12.694 10.123 1.00 18.49 189 SER A C 1
ATOM 1378 O O . SER A 1 181 ? 45.497 -13.420 10.644 1.00 22.71 189 SER A O 1
ATOM 1381 N N . TYR A 1 182 ? 46.159 -11.415 9.877 1.00 17.84 190 TYR A N 1
ATOM 1382 C CA . TYR A 1 182 ? 44.974 -10.644 10.173 1.00 17.19 190 TYR A CA 1
ATOM 1383 C C . TYR A 1 182 ? 44.473 -9.951 8.898 1.00 17.11 190 TYR A C 1
ATOM 1384 O O . TYR A 1 182 ? 45.144 -9.676 7.923 1.00 16.91 190 TYR A O 1
ATOM 1393 N N . CYS A 1 183 ? 43.193 -9.690 9.081 1.00 20.76 191 CYS A N 1
ATOM 1394 C CA . CYS A 1 183 ? 42.449 -8.994 8.022 1.00 23.63 191 CYS A CA 1
ATOM 1395 C C . CYS A 1 183 ? 41.625 -7.883 8.657 1.00 19.47 191 CYS A C 1
ATOM 1396 O O . CYS A 1 183 ? 41.157 -8.002 9.797 1.00 20.99 191 CYS A O 1
ATOM 1399 N N . LEU A 1 184 ? 41.464 -6.757 7.989 1.00 19.25 192 LEU A N 1
ATOM 1400 C CA . LEU A 1 184 ? 40.698 -5.578 8.366 1.00 18.26 192 LEU A CA 1
ATOM 1401 C C . LEU A 1 184 ? 40.116 -4.907 7.115 1.00 18.39 192 LEU A C 1
ATOM 1402 O O . LEU A 1 184 ? 40.787 -4.673 6.091 1.00 15.19 192 LEU A O 1
ATOM 1407 N N . SER A 1 185 ? 38.813 -4.640 7.195 1.00 16.87 193 SER A N 1
ATOM 1408 C CA . SER A 1 185 ? 38.089 -4.006 6.082 1.00 14.81 193 SER A CA 1
ATOM 1409 C C . SER A 1 185 ? 37.284 -2.809 6.610 1.00 17.84 193 SER A C 1
ATOM 1410 O O . SER A 1 185 ? 36.942 -2.630 7.798 1.00 17.54 193 SER A O 1
ATOM 1413 N N . SER A 1 186 ? 37.070 -1.898 5.684 1.00 16.43 194 SER A N 1
ATOM 1414 C CA . SER A 1 186 ? 36.379 -0.652 5.917 1.00 16.26 194 SER A CA 1
ATOM 1415 C C . SER A 1 186 ? 35.664 -0.253 4.644 1.00 17.06 194 SER A C 1
ATOM 1416 O O . SER A 1 186 ? 36.212 -0.569 3.571 1.00 19.30 194 SER A O 1
ATOM 1419 N N . ARG A 1 187 ? 34.504 0.347 4.854 1.00 18.39 195 ARG A N 1
ATOM 1420 C CA . ARG A 1 187 ? 33.684 0.808 3.727 1.00 21.51 195 ARG A CA 1
ATOM 1421 C C . ARG A 1 187 ? 33.514 2.316 3.870 1.00 21.09 195 ARG A C 1
ATOM 1422 O O . ARG A 1 187 ? 33.388 2.898 4.950 1.00 22.71 195 ARG A O 1
ATOM 1430 N N . LEU A 1 188 ? 33.578 2.941 2.711 1.00 19.57 196 LEU A N 1
ATOM 1431 C CA . LEU A 1 188 ? 33.425 4.361 2.489 1.00 21.04 196 LEU A CA 1
ATOM 1432 C C . LEU A 1 188 ? 32.189 4.591 1.549 1.00 25.42 196 LEU A C 1
ATOM 1433 O O . LEU A 1 188 ? 31.970 3.893 0.539 1.00 22.90 196 LEU A O 1
ATOM 1438 N N . ARG A 1 189 ? 31.446 5.607 1.995 1.00 24.27 197 ARG A N 1
ATOM 1439 C CA . ARG A 1 189 ? 30.254 5.964 1.223 1.00 28.13 197 ARG A CA 1
ATOM 1440 C C . ARG A 1 189 ? 30.332 7.457 0.953 1.00 26.64 197 ARG A C 1
ATOM 1441 O O . ARG A 1 189 ? 30.577 8.313 1.781 1.00 26.04 197 ARG A O 1
ATOM 1443 N N . VAL A 1 190 ? 30.131 7.729 -0.324 1.00 30.12 198 VAL A N 1
ATOM 1444 C CA . VAL A 1 190 ? 30.086 9.068 -0.927 1.00 30.88 198 VAL A CA 1
ATOM 1445 C C . VAL A 1 190 ? 28.936 9.052 -1.970 1.00 29.41 198 VAL A C 1
ATOM 1446 O O . VAL A 1 190 ? 28.499 7.938 -2.285 1.00 22.69 198 VAL A O 1
ATOM 1450 N N . SER A 1 191 ? 28.513 10.214 -2.452 1.00 30.16 199 SER A N 1
ATOM 1451 C CA . SER A 1 191 ? 27.458 10.321 -3.466 1.00 29.69 199 SER A CA 1
ATOM 1452 C C . SER A 1 191 ? 27.997 9.780 -4.797 1.00 30.96 199 SER A C 1
ATOM 1453 O O . SER A 1 191 ? 29.098 10.103 -5.256 1.00 25.41 199 SER A O 1
ATOM 1456 N N . ALA A 1 192 ? 27.177 8.944 -5.410 1.00 33.76 200 ALA A N 1
ATOM 1457 C CA . ALA A 1 192 ? 27.558 8.336 -6.701 1.00 36.33 200 ALA A CA 1
ATOM 1458 C C . ALA A 1 192 ? 28.132 9.390 -7.641 1.00 36.54 200 ALA A C 1
ATOM 1459 O O . ALA A 1 192 ? 29.037 9.187 -8.444 1.00 35.99 200 ALA A O 1
ATOM 1461 N N . THR A 1 193 ? 27.547 10.569 -7.500 1.00 39.06 201 THR A N 1
ATOM 1462 C CA . THR A 1 193 ? 27.923 11.747 -8.276 1.00 38.70 201 THR A CA 1
ATOM 1463 C C . THR A 1 193 ? 29.394 12.071 -8.052 1.00 37.70 201 THR A C 1
ATOM 1464 O O . THR A 1 193 ? 30.118 12.301 -9.017 1.00 36.65 201 THR A O 1
ATOM 1468 N N . PHE A 1 194 ? 29.775 12.069 -6.793 1.00 34.95 202 PHE A N 1
ATOM 1469 C CA . PHE A 1 194 ? 31.128 12.367 -6.321 1.00 33.34 202 PHE A CA 1
ATOM 1470 C C . PHE A 1 194 ? 32.121 11.323 -6.816 1.00 30.67 202 PHE A C 1
ATOM 1471 O O . PHE A 1 194 ? 33.198 11.705 -7.292 1.00 29.91 202 PHE A O 1
ATOM 1479 N N . TRP A 1 195 ? 31.800 10.045 -6.756 1.00 28.15 203 TRP A N 1
ATOM 1480 C CA . TRP A 1 195 ? 32.624 8.933 -7.179 1.00 28.24 203 TRP A CA 1
ATOM 1481 C C . TRP A 1 195 ? 32.836 8.907 -8.696 1.00 28.52 203 TRP A C 1
ATOM 1482 O O . TRP A 1 195 ? 33.746 8.283 -9.270 1.00 27.00 203 TRP A O 1
ATOM 1493 N N . HIS A 1 196 ? 31.948 9.632 -9.368 1.00 28.18 204 HIS A N 1
ATOM 1494 C CA . HIS A 1 196 ? 32.075 9.633 -10.831 1.00 30.35 204 HIS A CA 1
ATOM 1495 C C . HIS A 1 196 ? 32.777 10.852 -11.373 1.00 31.58 204 HIS A C 1
ATOM 1496 O O . HIS A 1 196 ? 32.813 11.036 -12.586 1.00 37.57 204 HIS A O 1
ATOM 1503 N N . ASN A 1 197 ? 33.313 11.599 -10.451 1.00 30.83 205 ASN A N 1
ATOM 1504 C CA . ASN A 1 197 ? 34.098 12.792 -10.767 1.00 32.68 205 ASN A CA 1
ATOM 1505 C C . ASN A 1 197 ? 35.555 12.298 -10.714 1.00 33.83 205 ASN A C 1
ATOM 1506 O O . ASN A 1 197 ? 36.097 11.993 -9.638 1.00 36.22 205 ASN A O 1
ATOM 1511 N N . PRO A 1 198 ? 36.144 12.234 -11.885 1.00 33.02 206 PRO A N 1
ATOM 1512 C CA . PRO A 1 198 ? 37.548 11.754 -11.974 1.00 34.11 206 PRO A CA 1
ATOM 1513 C C . PRO A 1 198 ? 38.550 12.727 -11.376 1.00 35.09 206 PRO A C 1
ATOM 1514 O O . PRO A 1 198 ? 39.758 12.431 -11.331 1.00 35.31 206 PRO A O 1
ATOM 1518 N N . ARG A 1 199 ? 38.029 13.839 -10.860 1.00 33.76 207 ARG A N 1
ATOM 1519 C CA . ARG A 1 199 ? 38.804 14.872 -10.222 1.00 34.14 207 ARG A CA 1
ATOM 1520 C C . ARG A 1 199 ? 38.950 14.552 -8.725 1.00 32.00 207 ARG A C 1
ATOM 1521 O O . ARG A 1 199 ? 39.845 15.146 -8.127 1.00 32.45 207 ARG A O 1
ATOM 1529 N N . ASN A 1 200 ? 38.094 13.669 -8.238 1.00 28.82 208 ASN A N 1
ATOM 1530 C CA . ASN A 1 200 ? 38.144 13.225 -6.849 1.00 27.70 208 ASN A CA 1
ATOM 1531 C C . ASN A 1 200 ? 39.126 12.061 -6.620 1.00 26.42 208 ASN A C 1
ATOM 1532 O O . ASN A 1 200 ? 39.262 11.080 -7.354 1.00 25.19 208 ASN A O 1
ATOM 1537 N N . HIS A 1 201 ? 39.838 12.177 -5.533 1.00 25.76 209 HIS A N 1
ATOM 1538 C CA . HIS A 1 201 ? 40.880 11.288 -5.013 1.00 28.59 209 HIS A CA 1
ATOM 1539 C C . HIS A 1 201 ? 40.520 10.659 -3.671 1.00 25.02 209 HIS A C 1
ATOM 1540 O O . HIS A 1 201 ? 40.099 11.358 -2.763 1.00 25.62 209 HIS A O 1
ATOM 1547 N N . PHE A 1 202 ? 40.659 9.358 -3.606 1.00 21.15 210 PHE A N 1
ATOM 1548 C CA . PHE A 1 202 ? 40.315 8.562 -2.433 1.00 17.63 210 PHE A CA 1
ATOM 1549 C C . PHE A 1 202 ? 41.570 7.817 -2.023 1.00 19.69 210 PHE A C 1
ATOM 1550 O O . PHE A 1 202 ? 42.289 7.243 -2.869 1.00 20.65 210 PHE A O 1
ATOM 1558 N N . ARG A 1 203 ? 41.794 7.823 -0.739 1.00 16.22 211 ARG A N 1
ATOM 1559 C CA . ARG A 1 203 ? 42.978 7.134 -0.219 1.00 19.29 211 ARG A CA 1
ATOM 1560 C C . ARG A 1 203 ? 42.572 6.383 1.040 1.00 17.57 211 ARG A C 1
ATOM 1561 O O . ARG A 1 203 ? 41.962 6.991 1.933 1.00 18.50 211 ARG A O 1
ATOM 1569 N N . CYS A 1 204 ? 42.956 5.119 1.006 1.00 12.67 212 CYS A N 1
ATOM 1570 C CA . CYS A 1 204 ? 42.703 4.336 2.229 1.00 12.14 212 CYS A CA 1
ATOM 1571 C C . CYS A 1 204 ? 44.129 4.164 2.836 1.00 15.51 212 CYS A C 1
ATOM 1572 O O . CYS A 1 204 ? 45.036 3.616 2.144 1.00 13.17 212 CYS A O 1
ATOM 1575 N N . GLN A 1 205 ? 44.259 4.621 4.098 1.00 12.97 213 GLN A N 1
ATOM 1576 C CA . GLN A 1 205 ? 45.591 4.519 4.746 1.00 14.81 213 GLN A CA 1
ATOM 1577 C C . GLN A 1 205 ? 45.618 3.684 5.993 1.00 12.04 213 GLN A C 1
ATOM 1578 O O . GLN A 1 205 ? 44.806 3.858 6.889 1.00 15.22 213 GLN A O 1
ATOM 1584 N N . VAL A 1 206 ? 46.573 2.792 6.061 1.00 13.25 214 VAL A N 1
ATOM 1585 C CA . VAL A 1 206 ? 46.727 1.950 7.274 1.00 11.85 214 VAL A CA 1
ATOM 1586 C C . VAL A 1 206 ? 48.064 2.224 7.953 1.00 11.39 214 VAL A C 1
ATOM 1587 O O . VAL A 1 206 ? 49.110 2.025 7.323 1.00 14.69 214 VAL A O 1
ATOM 1591 N N . GLN A 1 207 ? 48.067 2.672 9.182 1.00 10.39 215 GLN A N 1
ATOM 1592 C CA . GLN A 1 207 ? 49.249 2.909 10.024 1.00 14.29 215 GLN A CA 1
ATOM 1593 C C . GLN A 1 207 ? 49.682 1.562 10.600 1.00 16.06 215 GLN A C 1
ATOM 1594 O O . GLN A 1 207 ? 48.785 1.003 11.265 1.00 15.62 215 GLN A O 1
ATOM 1600 N N . PHE A 1 208 ? 50.898 1.081 10.382 1.00 10.04 216 PHE A N 1
ATOM 1601 C CA . PHE A 1 208 ? 51.302 -0.207 10.926 1.00 10.07 216 PHE A CA 1
ATOM 1602 C C . PHE A 1 208 ? 52.353 -0.004 12.032 1.00 12.07 216 PHE A C 1
ATOM 1603 O O . PHE A 1 208 ? 53.363 0.619 11.682 1.00 14.81 216 PHE A O 1
ATOM 1611 N N . HIS A 1 209 ? 52.154 -0.504 13.228 1.00 10.60 217 HIS A N 1
ATOM 1612 C CA . HIS A 1 209 ? 53.168 -0.340 14.275 1.00 11.02 217 HIS A CA 1
ATOM 1613 C C . HIS A 1 209 ? 53.851 -1.683 14.446 1.00 13.51 217 HIS A C 1
ATOM 1614 O O . HIS A 1 209 ? 53.213 -2.623 14.961 1.00 18.39 217 HIS A O 1
ATOM 1621 N N . GLY A 1 210 ? 55.090 -1.769 13.959 1.00 13.62 218 GLY A N 1
ATOM 1622 C CA . GLY A 1 210 ? 55.758 -3.059 14.084 1.00 12.73 218 GLY A CA 1
ATOM 1623 C C . GLY A 1 210 ? 56.809 -2.914 15.147 1.00 19.54 218 GLY A C 1
ATOM 1624 O O . GLY A 1 210 ? 56.534 -2.734 16.334 1.00 20.43 218 GLY A O 1
ATOM 1625 N N . LEU A 1 211 ? 58.051 -2.979 14.677 1.00 23.26 219 LEU A N 1
ATOM 1626 C CA . LEU A 1 211 ? 59.225 -2.866 15.544 1.00 24.17 219 LEU A CA 1
ATOM 1627 C C . LEU A 1 211 ? 59.400 -1.452 16.072 1.00 26.54 219 LEU A C 1
ATOM 1628 O O . LEU A 1 211 ? 59.121 -0.426 15.445 1.00 28.41 219 LEU A O 1
ATOM 1633 N N . SER A 1 212 ? 59.901 -1.364 17.296 1.00 25.16 220 SER A N 1
ATOM 1634 C CA . SER A 1 212 ? 60.152 -0.049 17.852 1.00 29.48 220 SER A CA 1
ATOM 1635 C C . SER A 1 212 ? 61.654 0.215 17.662 1.00 35.27 220 SER A C 1
ATOM 1636 O O . SER A 1 212 ? 62.415 -0.626 17.147 1.00 35.88 220 SER A O 1
ATOM 1639 N N . GLU A 1 213 ? 61.934 1.400 18.153 1.00 36.08 221 GLU A N 1
ATOM 1640 C CA . GLU A 1 213 ? 63.284 1.937 18.175 1.00 40.82 221 GLU A CA 1
ATOM 1641 C C . GLU A 1 213 ? 64.196 0.891 18.829 1.00 43.07 221 GLU A C 1
ATOM 1642 O O . GLU A 1 213 ? 65.198 0.418 18.264 1.00 40.53 221 GLU A O 1
ATOM 1644 N N . GLU A 1 214 ? 63.790 0.507 20.045 1.00 46.13 222 GLU A N 1
ATOM 1645 C CA . GLU A 1 214 ? 64.497 -0.450 20.900 1.00 47.70 222 GLU A CA 1
ATOM 1646 C C . GLU A 1 214 ? 64.404 -1.949 20.663 1.00 47.64 222 GLU A C 1
ATOM 1647 O O . GLU A 1 214 ? 64.684 -2.757 21.578 1.00 49.37 222 GLU A O 1
ATOM 1649 N N . ASP A 1 215 ? 64.049 -2.341 19.452 1.00 44.27 223 ASP A N 1
ATOM 1650 C CA . ASP A 1 215 ? 63.891 -3.722 19.029 1.00 40.58 223 ASP A CA 1
ATOM 1651 C C . ASP A 1 215 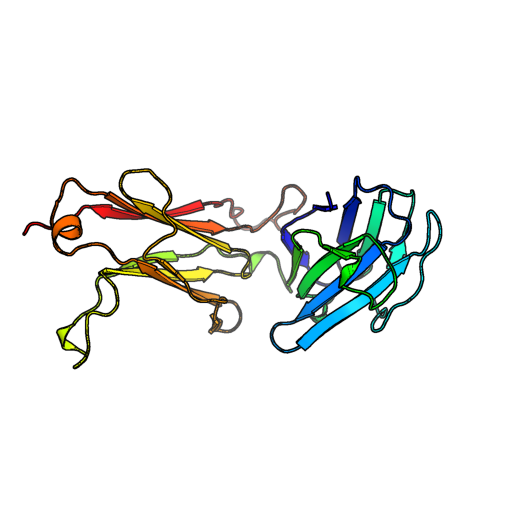? 65.042 -4.069 18.097 1.00 40.05 223 ASP A C 1
ATOM 1652 O O . ASP A 1 215 ? 65.194 -3.382 17.085 1.00 42.80 223 ASP A O 1
ATOM 1657 N N . LYS A 1 216 ? 65.782 -5.104 18.458 1.00 38.21 224 LYS A N 1
ATOM 1658 C CA . LYS A 1 216 ? 66.925 -5.577 17.677 1.00 36.65 224 LYS A CA 1
ATOM 1659 C C . LYS A 1 216 ? 66.505 -6.705 16.744 1.00 32.26 224 LYS A C 1
ATOM 1660 O O . LYS A 1 216 ? 66.139 -7.801 17.170 1.00 32.12 224 LYS A O 1
ATOM 1666 N N . TRP A 1 217 ? 66.566 -6.401 15.465 1.00 28.96 225 TRP A N 1
ATOM 1667 C CA . TRP A 1 217 ? 66.181 -7.343 14.412 1.00 29.11 225 TRP A CA 1
ATOM 1668 C C . TRP A 1 217 ? 67.249 -8.408 14.237 1.00 31.34 225 TRP A C 1
ATOM 1669 O O . TRP A 1 217 ? 68.421 -8.104 13.985 1.00 36.89 225 TRP A O 1
ATOM 1680 N N . PRO A 1 218 ? 66.849 -9.653 14.402 1.00 31.10 226 PRO A N 1
ATOM 1681 C CA . PRO A 1 218 ? 67.793 -10.780 14.236 1.00 31.51 226 PRO A CA 1
ATOM 1682 C C . PRO A 1 218 ? 68.403 -10.665 12.863 1.00 32.59 226 PRO A C 1
ATOM 1683 O O . PRO A 1 218 ? 67.682 -10.410 11.910 1.00 33.62 226 PRO A O 1
ATOM 1687 N N . GLU A 1 219 ? 69.669 -10.793 12.659 1.00 36.47 227 GLU A N 1
ATOM 1688 C CA . GLU A 1 219 ? 70.394 -10.683 11.386 1.00 42.65 227 GLU A CA 1
ATOM 1689 C C . GLU A 1 219 ? 69.981 -11.851 10.498 1.00 40.24 227 GLU A C 1
ATOM 1690 O O . GLU A 1 219 ? 69.542 -12.831 11.115 1.00 38.71 227 GLU A O 1
ATOM 1696 N N . GLY A 1 220 ? 70.107 -11.699 9.183 1.00 39.60 228 GLY A N 1
ATOM 1697 C CA . GLY A 1 220 ? 69.741 -12.737 8.241 1.00 40.85 228 GLY A CA 1
ATOM 1698 C C . GLY A 1 220 ? 68.819 -12.254 7.127 1.00 43.49 228 GLY A C 1
ATOM 1699 O O . GLY A 1 220 ? 68.833 -12.735 5.980 1.00 46.76 228 GLY A O 1
ATOM 1700 N N . SER A 1 221 ? 67.997 -11.302 7.503 1.00 41.09 229 SER A N 1
ATOM 1701 C CA . SER A 1 221 ? 67.031 -10.661 6.631 1.00 39.85 229 SER A CA 1
ATOM 1702 C C . SER A 1 221 ? 67.139 -9.150 6.893 1.00 38.21 229 SER A C 1
ATOM 1703 O O . SER A 1 221 ? 67.692 -8.714 7.914 1.00 39.85 229 SER A O 1
ATOM 1706 N N . PRO A 1 222 ? 66.616 -8.450 5.916 1.00 35.55 230 PRO A N 1
ATOM 1707 C CA . PRO A 1 222 ? 66.553 -6.975 5.932 1.00 33.58 230 PRO A CA 1
ATOM 1708 C C . PRO A 1 222 ? 65.398 -6.700 6.886 1.00 30.69 230 PRO A C 1
ATOM 1709 O O . PRO A 1 222 ? 64.449 -7.491 6.931 1.00 30.36 230 PRO A O 1
ATOM 1713 N N . LYS A 1 223 ? 65.504 -5.666 7.686 1.00 29.39 231 LYS A N 1
ATOM 1714 C CA . LYS A 1 223 ? 64.491 -5.330 8.690 1.00 24.99 231 LYS A CA 1
ATOM 1715 C C . LYS A 1 223 ? 63.311 -4.591 8.084 1.00 21.83 231 LYS A C 1
ATOM 1716 O O . LYS A 1 223 ? 63.549 -3.678 7.298 1.00 20.16 231 LYS A O 1
ATOM 1722 N N . PRO A 1 224 ? 62.110 -4.987 8.462 1.00 22.71 232 PRO A N 1
ATOM 1723 C CA . PRO A 1 224 ? 60.893 -4.343 7.928 1.00 20.92 232 PRO A CA 1
ATOM 1724 C C . PRO A 1 224 ? 60.816 -3.029 8.654 1.00 24.46 232 PRO A C 1
ATOM 1725 O O . PRO A 1 224 ? 60.889 -3.092 9.884 1.00 24.83 232 PRO A O 1
ATOM 1729 N N . VAL A 1 225 ? 60.664 -1.973 7.877 1.00 24.51 233 VAL A N 1
ATOM 1730 C CA . VAL A 1 225 ? 60.600 -0.602 8.413 1.00 23.79 233 VAL A CA 1
ATOM 1731 C C . VAL A 1 225 ? 59.372 0.198 8.029 1.00 20.00 233 VAL A C 1
ATOM 1732 O O . VAL A 1 225 ? 59.194 1.377 8.333 1.00 19.15 233 VAL A O 1
ATOM 1736 N N . THR A 1 226 ? 58.483 -0.483 7.278 1.00 22.18 234 THR A N 1
ATOM 1737 C CA . THR A 1 226 ? 57.236 0.118 6.807 1.00 19.86 234 THR A CA 1
ATOM 1738 C C . THR A 1 226 ? 56.346 0.604 7.951 1.00 22.02 234 THR A C 1
ATOM 1739 O O . THR A 1 226 ? 56.079 -0.194 8.866 1.00 24.00 234 THR A O 1
ATOM 1743 N N . GLN A 1 227 ? 55.872 1.854 7.828 1.00 17.60 235 GLN A N 1
ATOM 1744 C CA . GLN A 1 227 ? 55.007 2.357 8.886 1.00 13.24 235 GLN A CA 1
ATOM 1745 C C . GLN A 1 227 ? 53.642 2.738 8.346 1.00 16.78 235 GLN A C 1
ATOM 1746 O O . GLN A 1 227 ? 52.667 2.524 9.081 1.00 19.88 235 GLN A O 1
ATOM 1752 N N . ASN A 1 228 ? 53.531 3.255 7.122 1.00 15.39 236 ASN A N 1
ATOM 1753 C CA . ASN A 1 228 ? 52.209 3.652 6.606 1.00 17.47 236 ASN A CA 1
ATOM 1754 C C . ASN A 1 228 ? 52.047 3.096 5.198 1.00 17.14 236 ASN A C 1
ATOM 1755 O O . ASN A 1 228 ? 53.018 3.237 4.443 1.00 19.46 236 ASN A O 1
ATOM 1760 N N . ILE A 1 229 ? 50.935 2.464 4.918 1.00 11.92 237 ILE A N 1
ATOM 1761 C CA . ILE A 1 229 ? 50.620 1.843 3.648 1.00 11.42 237 ILE A CA 1
ATOM 1762 C C . ILE A 1 229 ? 49.339 2.496 3.134 1.00 16.75 237 ILE A C 1
ATOM 1763 O O . ILE A 1 229 ? 48.430 2.683 3.959 1.00 13.80 237 ILE A O 1
ATOM 1768 N N . SER A 1 230 ? 49.305 2.791 1.815 1.00 14.32 238 SER A N 1
ATOM 1769 C CA . SER A 1 230 ? 48.081 3.442 1.349 1.00 14.91 238 SER A CA 1
ATOM 1770 C C . SER A 1 230 ? 47.745 2.874 -0.014 1.00 17.57 238 SER A C 1
ATOM 1771 O O . SER A 1 230 ? 48.674 2.560 -0.733 1.00 16.93 238 SER A O 1
ATOM 1774 N N . ALA A 1 231 ? 46.466 2.815 -0.267 1.00 16.27 239 ALA A N 1
ATOM 1775 C CA . ALA A 1 231 ? 45.878 2.352 -1.519 1.00 11.10 239 ALA A CA 1
ATOM 1776 C C . ALA A 1 231 ? 45.018 3.552 -1.941 1.00 13.41 239 ALA A C 1
ATOM 1777 O O . ALA A 1 231 ? 44.230 4.048 -1.136 1.00 14.16 239 ALA A O 1
ATOM 1779 N N . GLU A 1 232 ? 45.172 4.000 -3.173 1.00 17.24 240 GLU A N 1
ATOM 1780 C CA . GLU A 1 232 ? 44.488 5.146 -3.754 1.00 18.54 240 GLU A CA 1
ATOM 1781 C C . GLU A 1 232 ? 43.863 4.882 -5.125 1.00 19.99 240 GLU A C 1
ATOM 1782 O O . GLU A 1 232 ? 44.274 3.973 -5.839 1.00 20.36 240 GLU A O 1
ATOM 1788 N N . ALA A 1 233 ? 42.828 5.655 -5.474 1.00 20.89 241 ALA A N 1
ATOM 1789 C CA . ALA A 1 233 ? 42.121 5.527 -6.746 1.00 21.82 241 ALA A CA 1
ATOM 1790 C C . ALA A 1 233 ? 41.502 6.894 -7.020 1.00 21.73 241 ALA A C 1
ATOM 1791 O O . ALA A 1 233 ? 41.261 7.571 -6.046 1.00 21.53 241 ALA A O 1
ATOM 1793 N N . TRP A 1 234 ? 41.284 7.233 -8.271 1.00 25.28 242 TRP A N 1
ATOM 1794 C CA . TRP A 1 234 ? 40.654 8.520 -8.610 1.00 31.24 242 TRP A CA 1
ATOM 1795 C C . TRP A 1 234 ? 39.212 8.190 -9.018 1.00 33.94 242 TRP A C 1
ATOM 1796 O O . TRP A 1 234 ? 38.975 6.998 -9.270 1.00 33.83 242 TRP A O 1
ATOM 1807 N N . GLY A 1 235 ? 38.324 9.153 -9.084 1.00 35.94 243 GLY A N 1
ATOM 1808 C CA . GLY A 1 235 ? 36.922 8.934 -9.455 1.00 38.97 243 GLY A CA 1
ATOM 1809 C C . GLY A 1 235 ? 36.755 8.330 -10.840 1.00 42.56 243 GLY A C 1
ATOM 1810 O O . GLY A 1 235 ? 37.730 8.321 -11.599 1.00 43.37 243 GLY A O 1
ATOM 1811 N N . ARG A 1 236 ? 35.560 7.845 -11.139 1.00 45.49 244 ARG A N 1
ATOM 1812 C CA . ARG A 1 236 ? 35.242 7.232 -12.446 1.00 49.67 244 ARG A CA 1
ATOM 1813 C C . ARG A 1 236 ? 34.155 8.086 -13.090 1.00 53.72 244 ARG A C 1
ATOM 1814 O O . ARG A 1 236 ? 33.313 8.584 -12.327 1.00 56.41 244 ARG A O 1
ATOM 1816 N N . ALA A 1 237 ? 34.176 8.282 -14.394 1.00 56.90 245 ALA A N 1
ATOM 1817 C CA . ALA A 1 237 ? 33.223 9.136 -15.088 1.00 59.73 245 ALA A CA 1
ATOM 1818 C C . ALA A 1 237 ? 31.804 8.596 -15.127 1.00 64.58 245 ALA A C 1
ATOM 1819 O O . ALA A 1 237 ? 31.552 7.405 -15.251 1.00 64.95 245 ALA A O 1
ATOM 1821 N N . ASP A 1 238 ? 30.920 9.575 -15.016 1.00 68.72 246 ASP A N 1
ATOM 1822 C CA . ASP A 1 238 ? 29.477 9.559 -14.968 1.00 71.71 246 ASP A CA 1
ATOM 1823 C C . ASP A 1 238 ? 28.640 9.750 -16.230 1.00 74.45 246 ASP A C 1
ATOM 1824 O O . ASP A 1 238 ? 28.942 10.649 -17.047 1.00 75.42 246 ASP A O 1
#

Secondary structure (DSSP, 8-state):
-EEEE-SEEEEETT--EEEEEEESS--SEEEEEEE-BTB-EEEEEEEEETTEEEE-S--TT-EEE--SSSEEEEEESS--GGG-EEEEEEEES-TT-GGG-EE---EEEEEES-GGG-BPPEEEEE---STT-SSS-S-SEEEEEEEEBS--EEEEEEETTEEE-TTEEE-SS-EEEETTEEEEEEEE---HHHHT-TT-EEEEEEEE----TT--PPTTSPPP---EEEEEEE----

Foldseek 3Di:
DKAKPPQEEEAAFFDKDKIKIFDPPLFQKKWKWWQDDVDHTFTAKMGRHAADIDGGDHPPQWDWHRNHRGMIMIMRRGDDQVPQTKMKMWGADDDVPVVTIDIYPIHGYGHHNALVLFDFWDKEKDADDPVVDPDDGPAGIKIKTKFGPDFPKDKWKAKPRHTDDPQKAWDPGWDPPDDSMTMIMMGGHDPLQQLQPQQMKMKIKMFGDGHDPPDDHDPDDDDDDDGMDMYMDGGHHD